Protein AF-A0A1F6A4M9-F1 (afdb_monomer_lite)

Structure (mmCIF, N/CA/C/O backbone):
data_AF-A0A1F6A4M9-F1
#
_entry.id   AF-A0A1F6A4M9-F1
#
loop_
_atom_site.group_PDB
_atom_site.id
_atom_site.type_symbol
_atom_site.label_atom_id
_atom_site.label_alt_id
_atom_site.label_comp_id
_atom_site.label_asym_id
_atom_site.label_entity_id
_atom_site.label_seq_id
_atom_site.pdbx_PDB_ins_code
_atom_site.Cartn_x
_atom_site.Cartn_y
_atom_site.Cartn_z
_atom_site.occupancy
_atom_site.B_iso_or_equiv
_atom_site.auth_seq_id
_atom_site.auth_comp_id
_atom_site.auth_asym_id
_atom_site.auth_atom_id
_atom_site.pdbx_PDB_model_num
ATOM 1 N N . MET A 1 1 ? 32.788 -14.532 12.003 1.00 41.12 1 MET A N 1
ATOM 2 C CA . MET A 1 1 ? 32.068 -13.628 11.080 1.00 41.12 1 MET A CA 1
ATOM 3 C C . MET A 1 1 ? 32.360 -14.071 9.657 1.00 41.12 1 MET A C 1
ATOM 5 O O . MET A 1 1 ? 33.458 -13.822 9.182 1.00 41.12 1 MET A O 1
ATOM 9 N N . ALA A 1 2 ? 31.423 -14.760 9.008 1.00 39.47 2 ALA A N 1
ATOM 10 C CA . ALA A 1 2 ? 31.507 -15.074 7.584 1.00 39.47 2 ALA A CA 1
ATOM 11 C C . ALA A 1 2 ? 30.481 -14.196 6.862 1.00 39.47 2 ALA A C 1
ATOM 13 O O . ALA A 1 2 ? 29.280 -14.380 7.026 1.00 39.47 2 ALA A O 1
ATOM 14 N N . THR A 1 3 ? 30.949 -13.182 6.139 1.00 41.97 3 THR A N 1
ATOM 15 C CA . THR A 1 3 ? 30.102 -12.399 5.235 1.00 41.97 3 THR A CA 1
ATOM 16 C C . THR A 1 3 ? 30.236 -12.991 3.844 1.00 41.97 3 THR A C 1
ATOM 18 O O . THR A 1 3 ? 31.245 -12.745 3.181 1.00 41.97 3 THR A O 1
ATOM 21 N N . ASP A 1 4 ? 29.238 -13.769 3.425 1.00 46.94 4 ASP A N 1
ATOM 22 C CA . ASP A 1 4 ? 29.232 -14.468 2.140 1.00 46.94 4 ASP A CA 1
ATOM 23 C C . ASP A 1 4 ? 29.442 -13.502 0.968 1.00 46.94 4 ASP A C 1
ATOM 25 O O . ASP A 1 4 ? 28.555 -12.746 0.549 1.00 46.94 4 ASP A O 1
ATOM 29 N N . SER A 1 5 ? 30.651 -13.537 0.416 1.00 56.25 5 SER A N 1
ATOM 30 C CA . SER A 1 5 ? 31.031 -12.802 -0.779 1.00 56.25 5 SER A CA 1
ATOM 31 C C . SER A 1 5 ? 30.427 -13.493 -1.999 1.00 56.25 5 SER A C 1
ATOM 33 O O . SER A 1 5 ? 31.080 -14.289 -2.670 1.00 56.25 5 SER A O 1
ATOM 35 N N . ILE A 1 6 ? 29.157 -13.171 -2.291 1.00 61.12 6 ILE A N 1
ATOM 36 C CA . ILE A 1 6 ? 28.438 -13.637 -3.490 1.00 61.12 6 ILE A CA 1
ATOM 37 C C . ILE A 1 6 ? 29.392 -13.562 -4.696 1.00 61.12 6 ILE A C 1
ATOM 39 O O . ILE A 1 6 ? 29.819 -12.448 -5.034 1.00 61.12 6 ILE A O 1
ATOM 43 N N . PRO A 1 7 ? 29.725 -14.700 -5.344 1.00 78.69 7 PRO A N 1
ATOM 44 C CA . PRO A 1 7 ? 30.732 -14.755 -6.393 1.00 78.69 7 PRO A CA 1
ATOM 45 C C . PRO A 1 7 ? 30.527 -13.670 -7.446 1.00 78.69 7 PRO A C 1
ATOM 47 O O . PRO A 1 7 ? 29.404 -13.434 -7.899 1.00 78.69 7 PRO A O 1
ATOM 50 N N . LEU A 1 8 ? 31.614 -13.013 -7.861 1.00 67.31 8 LEU A N 1
ATOM 51 C CA . LEU A 1 8 ? 31.556 -11.842 -8.745 1.00 67.31 8 LEU A CA 1
ATOM 52 C C . LEU A 1 8 ? 30.795 -12.132 -10.053 1.00 67.31 8 LEU A C 1
ATOM 54 O O . LEU A 1 8 ? 30.085 -11.269 -10.560 1.00 67.31 8 LEU A O 1
ATOM 58 N N . GLN A 1 9 ? 30.867 -13.368 -10.551 1.00 64.81 9 GLN A N 1
ATOM 59 C CA . GLN A 1 9 ? 30.086 -13.844 -11.696 1.00 64.81 9 GLN A CA 1
ATOM 60 C C . GLN A 1 9 ? 28.573 -13.868 -11.422 1.00 64.81 9 GLN A C 1
ATOM 62 O O . GLN A 1 9 ? 27.811 -13.383 -12.254 1.00 64.81 9 GLN A O 1
ATOM 67 N N . ILE A 1 10 ? 28.130 -14.349 -10.253 1.00 62.84 10 ILE A N 1
ATOM 68 C CA . ILE A 1 10 ? 26.717 -14.327 -9.832 1.00 62.84 10 ILE A CA 1
ATOM 69 C C . ILE A 1 10 ? 26.256 -12.881 -9.627 1.00 62.84 10 ILE A C 1
ATOM 71 O O . ILE A 1 10 ? 25.200 -12.498 -10.128 1.00 62.84 10 ILE A O 1
ATOM 75 N N . LYS A 1 11 ? 27.074 -12.042 -8.977 1.00 59.84 11 LYS A N 1
ATOM 76 C CA . LYS A 1 11 ? 26.812 -10.601 -8.831 1.00 59.84 11 LYS A CA 1
ATOM 77 C C . LYS A 1 11 ? 26.624 -9.928 -10.198 1.00 59.84 11 LYS A C 1
ATOM 79 O O . LYS A 1 11 ? 25.658 -9.194 -10.382 1.00 59.84 11 LYS A O 1
ATOM 84 N N . ASN A 1 12 ? 27.487 -10.223 -11.169 1.00 53.47 12 ASN A N 1
ATOM 85 C CA . ASN A 1 12 ? 27.414 -9.661 -12.520 1.00 53.47 12 ASN A CA 1
ATOM 86 C C . ASN A 1 12 ? 26.241 -10.225 -13.339 1.00 53.47 12 ASN A C 1
ATOM 88 O O . ASN A 1 12 ? 25.611 -9.471 -14.079 1.00 53.47 12 ASN A O 1
ATOM 92 N N . LEU A 1 13 ? 25.896 -11.508 -13.187 1.00 56.12 13 LEU A N 1
ATOM 93 C CA . LEU A 1 13 ? 24.700 -12.113 -13.787 1.00 56.12 13 LEU A CA 1
ATOM 94 C C . LEU A 1 13 ? 23.421 -11.462 -13.258 1.00 56.12 13 LEU A C 1
ATOM 96 O O . LEU A 1 13 ? 22.579 -11.053 -14.057 1.00 56.12 13 LEU A O 1
ATOM 100 N N . LEU A 1 14 ? 23.309 -11.298 -11.937 1.00 48.28 14 LEU A N 1
ATOM 101 C CA . LEU A 1 14 ? 22.201 -10.587 -11.302 1.00 48.28 14 LEU A CA 1
ATOM 102 C C . LEU A 1 14 ? 22.130 -9.142 -11.811 1.00 48.28 14 LEU A C 1
ATOM 104 O O . LEU A 1 14 ? 21.101 -8.751 -12.353 1.00 48.28 14 LEU A O 1
ATOM 108 N N . LEU A 1 15 ? 23.225 -8.377 -11.755 1.00 49.00 15 LEU A N 1
ATOM 109 C CA . LEU A 1 15 ? 23.263 -6.995 -12.253 1.00 49.00 15 LEU A CA 1
ATOM 110 C C . LEU A 1 15 ? 22.867 -6.889 -13.739 1.00 49.00 15 LEU A C 1
ATOM 112 O O . LEU A 1 15 ? 22.071 -6.020 -14.089 1.00 49.00 15 LEU A O 1
ATOM 116 N N . LYS A 1 16 ? 23.330 -7.802 -14.602 1.00 46.06 16 LYS A N 1
ATOM 117 C CA . LYS A 1 16 ? 23.005 -7.833 -16.042 1.00 46.06 16 LYS A CA 1
ATOM 118 C C . LYS A 1 16 ? 21.548 -8.224 -16.327 1.00 46.06 16 LYS A C 1
ATOM 120 O O . LYS A 1 16 ? 20.970 -7.748 -17.302 1.00 46.06 16 LYS A O 1
ATOM 125 N N . HIS A 1 17 ? 20.936 -9.054 -15.481 1.00 49.12 17 HIS A N 1
ATOM 126 C CA . HIS A 1 17 ? 19.501 -9.367 -15.541 1.00 49.12 17 HIS A CA 1
ATOM 127 C C . HIS A 1 17 ? 18.619 -8.270 -14.911 1.00 49.12 17 HIS A C 1
ATOM 129 O O . HIS A 1 17 ? 17.403 -8.258 -15.112 1.00 49.12 17 HIS A O 1
ATOM 135 N N . TRP A 1 18 ? 19.215 -7.366 -14.127 1.00 45.34 18 TRP A N 1
ATOM 136 C CA . TRP A 1 18 ? 18.521 -6.294 -13.412 1.00 45.34 18 TRP A CA 1
ATOM 137 C C . TRP A 1 18 ? 18.590 -4.945 -14.135 1.00 45.34 18 TRP A C 1
ATOM 139 O O . TRP A 1 18 ? 17.599 -4.222 -14.100 1.00 45.34 18 TRP A O 1
ATOM 149 N N . SER A 1 19 ? 19.682 -4.625 -14.839 1.00 43.44 19 SER A N 1
ATOM 150 C CA . SER A 1 19 ? 19.810 -3.371 -15.606 1.00 43.44 19 SER A CA 1
ATOM 151 C C . SER A 1 19 ? 18.943 -3.315 -16.869 1.00 43.44 19 SER A C 1
ATOM 153 O O . SER A 1 19 ? 18.732 -2.236 -17.408 1.00 43.44 19 SER A O 1
ATOM 155 N N . LYS A 1 20 ? 18.424 -4.463 -17.329 1.00 44.75 20 LYS A N 1
ATOM 156 C CA . LYS A 1 20 ? 17.518 -4.593 -18.485 1.00 44.75 20 LYS A CA 1
ATOM 157 C C . LYS A 1 20 ? 16.022 -4.552 -18.144 1.00 44.75 20 LYS A C 1
ATOM 159 O O . LYS A 1 20 ? 15.201 -4.729 -19.040 1.00 44.75 20 LYS A O 1
ATOM 164 N N . ARG A 1 21 ? 15.640 -4.388 -16.871 1.00 52.28 21 ARG A N 1
ATOM 165 C CA . ARG A 1 21 ? 14.230 -4.190 -16.500 1.00 52.28 21 ARG A CA 1
ATOM 166 C C . ARG A 1 21 ? 13.932 -2.702 -16.428 1.00 52.28 21 ARG A C 1
ATOM 168 O O . ARG A 1 21 ? 14.102 -2.071 -15.388 1.00 52.28 21 ARG A O 1
ATOM 175 N N . ASP A 1 22 ? 13.543 -2.204 -17.593 1.00 45.28 22 ASP A N 1
ATOM 176 C CA . ASP A 1 22 ? 13.186 -0.826 -17.876 1.00 45.28 22 ASP A CA 1
ATOM 177 C C . ASP A 1 22 ? 12.134 -0.240 -16.929 1.00 45.28 22 ASP A C 1
ATOM 179 O O . ASP A 1 22 ? 11.250 -0.924 -16.408 1.00 45.28 22 ASP A O 1
ATOM 183 N N . SER A 1 23 ? 12.257 1.072 -16.746 1.00 50.69 23 SER A N 1
ATOM 184 C CA . SER A 1 23 ? 11.245 1.922 -16.134 1.00 50.69 23 SER A CA 1
ATOM 185 C C . SER A 1 23 ? 9.938 1.856 -16.930 1.00 50.69 23 SER A C 1
ATOM 187 O O . SER A 1 23 ? 9.950 1.686 -18.148 1.00 50.69 23 SER A O 1
ATOM 189 N N . TYR A 1 24 ? 8.802 2.125 -16.283 1.00 50.25 24 TYR A N 1
ATOM 190 C CA . TYR A 1 24 ? 7.553 2.393 -17.005 1.00 50.25 24 TYR A CA 1
ATOM 191 C C . TYR A 1 24 ? 7.676 3.503 -18.054 1.00 50.25 24 TYR A C 1
ATOM 193 O O . TYR A 1 24 ? 6.953 3.472 -19.044 1.00 50.25 24 TYR A O 1
ATOM 201 N N . ALA A 1 25 ? 8.596 4.453 -17.860 1.00 46.22 25 ALA A N 1
ATOM 202 C CA . ALA A 1 25 ? 8.864 5.522 -18.816 1.00 46.22 25 ALA A CA 1
ATOM 203 C C . ALA A 1 25 ? 9.550 5.040 -20.113 1.00 46.22 25 ALA A C 1
ATOM 205 O O . ALA A 1 25 ? 9.504 5.756 -21.109 1.00 46.22 25 ALA A O 1
ATOM 206 N N . SER A 1 26 ? 10.159 3.847 -20.122 1.00 49.47 26 SER A N 1
ATOM 207 C CA . SER A 1 26 ? 10.775 3.221 -21.305 1.00 49.47 26 SER A CA 1
ATOM 208 C C . SER A 1 26 ? 10.034 1.969 -21.806 1.00 49.47 26 SER A C 1
ATOM 210 O O . SER A 1 26 ? 10.446 1.364 -22.796 1.00 49.47 26 SER A O 1
ATOM 212 N N . LEU A 1 27 ? 8.898 1.601 -21.199 1.00 60.41 27 LEU A N 1
ATOM 213 C CA . LEU A 1 27 ? 7.999 0.585 -21.750 1.00 60.41 27 LEU A CA 1
ATOM 214 C C . LEU A 1 27 ? 7.208 1.152 -22.940 1.00 60.41 27 LEU A C 1
ATOM 216 O O . LEU A 1 27 ? 6.115 1.691 -22.773 1.00 60.41 27 LEU A O 1
ATOM 220 N N . GLU A 1 28 ? 7.707 0.949 -24.162 1.00 64.81 28 GLU A N 1
ATOM 221 C CA . GLU A 1 28 ? 6.854 1.026 -25.354 1.00 64.81 28 GLU A CA 1
ATOM 222 C C . GLU A 1 28 ? 5.694 0.022 -25.212 1.00 64.81 28 GLU A C 1
ATOM 224 O O . GLU A 1 28 ? 5.890 -1.197 -25.246 1.00 64.81 28 GLU A O 1
ATOM 229 N N . ILE A 1 29 ? 4.471 0.531 -25.049 1.00 71.69 29 ILE A N 1
ATOM 230 C CA . ILE A 1 29 ? 3.256 -0.283 -24.931 1.00 71.69 29 ILE A CA 1
ATOM 231 C C . ILE A 1 29 ? 2.812 -0.702 -26.339 1.00 71.69 29 ILE A C 1
ATOM 233 O O . ILE A 1 29 ? 2.115 0.046 -27.028 1.00 71.69 29 ILE A O 1
ATOM 237 N N . LYS A 1 30 ? 3.227 -1.897 -26.778 1.00 75.69 30 LYS A N 1
ATOM 238 C CA . LYS A 1 30 ? 3.058 -2.357 -28.170 1.00 75.69 30 LYS A CA 1
ATOM 239 C C . LYS A 1 30 ? 1.773 -3.151 -28.409 1.00 75.69 30 LYS A C 1
ATOM 241 O O . LYS A 1 30 ? 1.209 -3.044 -29.494 1.00 75.69 30 LYS A O 1
ATOM 246 N N . SER A 1 31 ? 1.291 -3.921 -27.430 1.00 89.31 31 SER A N 1
ATOM 247 C CA . SER A 1 31 ? 0.112 -4.793 -27.595 1.00 89.31 31 SER A CA 1
ATOM 248 C C . SER A 1 31 ? -1.135 -4.327 -26.818 1.00 89.31 31 SER A C 1
ATOM 250 O O . SER A 1 31 ? -1.009 -3.608 -25.820 1.00 89.31 31 SER A O 1
ATOM 252 N N . PRO A 1 32 ? -2.353 -4.750 -27.225 1.00 91.50 32 PRO A N 1
ATOM 253 C CA . PRO A 1 32 ? -3.586 -4.508 -26.467 1.00 91.50 32 PRO A CA 1
ATOM 254 C C . PRO A 1 32 ? -3.511 -5.013 -25.018 1.00 91.50 32 PRO A C 1
ATOM 256 O O . PRO A 1 32 ? -3.867 -4.280 -24.097 1.00 91.50 32 PRO A O 1
ATOM 259 N N . ASP A 1 33 ? -2.950 -6.206 -24.801 1.00 91.69 33 ASP A N 1
ATOM 260 C CA . ASP A 1 33 ? -2.788 -6.796 -23.465 1.00 91.69 33 ASP A CA 1
ATOM 261 C C . ASP A 1 33 ? -1.917 -5.929 -22.552 1.00 91.69 33 ASP A C 1
ATOM 263 O O . ASP A 1 33 ? -2.216 -5.766 -21.371 1.00 91.69 33 ASP A O 1
ATOM 267 N N . GLN A 1 34 ? -0.857 -5.317 -23.097 1.00 90.81 34 GLN A N 1
ATOM 268 C CA . GLN A 1 34 ? -0.018 -4.385 -22.346 1.00 90.81 34 GLN A CA 1
ATOM 269 C C . GLN A 1 34 ? -0.760 -3.080 -22.017 1.00 90.81 34 GLN A C 1
ATOM 271 O O . GLN A 1 34 ? -0.548 -2.538 -20.934 1.00 90.81 34 GLN A O 1
ATOM 276 N N . LYS A 1 35 ? -1.658 -2.594 -22.890 1.00 90.62 35 LYS A N 1
ATOM 277 C CA . LYS A 1 35 ? -2.521 -1.430 -22.593 1.00 90.62 35 LYS A CA 1
ATOM 278 C C . LYS A 1 35 ? -3.488 -1.738 -21.447 1.00 90.62 35 LYS A C 1
ATOM 280 O O . LYS A 1 35 ? -3.598 -0.942 -20.515 1.00 90.62 35 LYS A O 1
ATOM 285 N N . LEU A 1 36 ? -4.133 -2.907 -21.472 1.00 95.19 36 LEU A N 1
ATOM 286 C CA . LEU A 1 36 ? -5.030 -3.349 -20.400 1.00 95.19 36 LEU A CA 1
ATOM 287 C C . LEU A 1 36 ? -4.271 -3.573 -19.083 1.00 95.19 36 LEU A C 1
ATOM 289 O O . LEU A 1 36 ? -4.687 -3.078 -18.037 1.00 95.19 36 LEU A O 1
ATOM 293 N N . ALA A 1 37 ? -3.121 -4.248 -19.130 1.00 93.81 37 ALA A N 1
ATOM 294 C CA . ALA A 1 37 ? -2.250 -4.430 -17.973 1.00 93.81 37 ALA A CA 1
ATOM 295 C C . ALA A 1 37 ? -1.788 -3.087 -17.380 1.00 93.81 37 ALA A C 1
ATOM 297 O O . ALA A 1 37 ? -1.734 -2.936 -16.157 1.00 93.81 37 ALA A O 1
ATOM 298 N N . TYR A 1 38 ? -1.467 -2.100 -18.223 1.00 90.69 38 TYR A N 1
ATOM 299 C CA . TYR A 1 38 ? -1.086 -0.760 -17.774 1.00 90.69 38 TYR A CA 1
ATOM 300 C C . TYR A 1 38 ? -2.246 -0.066 -17.050 1.00 90.69 38 TYR A C 1
ATOM 302 O O . TYR A 1 38 ? -2.056 0.443 -15.945 1.00 90.69 38 TYR A O 1
ATOM 310 N N . LEU A 1 39 ? -3.458 -0.119 -17.613 1.00 93.81 39 LEU A N 1
ATOM 311 C CA . LEU A 1 39 ? -4.661 0.439 -16.990 1.00 93.81 39 LEU A CA 1
ATOM 312 C C . LEU A 1 39 ? -4.955 -0.208 -15.626 1.00 93.81 39 LEU A C 1
ATOM 314 O O . LEU A 1 39 ? -5.127 0.507 -14.640 1.00 93.81 39 LEU A O 1
ATOM 318 N N . ILE A 1 40 ? -4.934 -1.543 -15.545 1.00 95.38 40 ILE A N 1
ATOM 319 C CA . ILE A 1 40 ? -5.116 -2.286 -14.285 1.00 95.38 40 ILE A CA 1
ATOM 320 C C . ILE A 1 40 ? -4.038 -1.889 -13.269 1.00 95.38 40 ILE A C 1
ATOM 322 O O . ILE A 1 40 ? -4.362 -1.572 -12.127 1.00 95.38 40 ILE A O 1
ATOM 326 N N . SER A 1 41 ? -2.767 -1.832 -13.680 1.00 90.94 41 SER A N 1
ATOM 327 C CA . SER A 1 41 ? -1.670 -1.412 -12.796 1.00 90.94 41 SER A CA 1
ATOM 328 C C . SER A 1 41 ? -1.832 0.026 -12.304 1.00 90.94 41 SER A C 1
ATOM 330 O O . SER A 1 41 ? -1.442 0.327 -11.181 1.00 90.94 41 SER A O 1
ATOM 332 N N . ARG A 1 42 ? -2.421 0.920 -13.109 1.00 89.25 42 ARG A N 1
ATOM 333 C CA . ARG A 1 42 ? -2.638 2.318 -12.724 1.00 89.25 42 ARG A CA 1
ATOM 334 C C . ARG A 1 42 ? -3.816 2.490 -11.765 1.00 89.25 42 ARG A C 1
ATOM 336 O O . ARG A 1 42 ? -3.689 3.255 -10.812 1.00 89.25 42 ARG A O 1
ATOM 343 N N . ILE A 1 43 ? -4.922 1.778 -11.996 1.00 93.12 43 ILE A N 1
ATOM 344 C CA . ILE A 1 43 ? -6.112 1.782 -11.126 1.00 93.12 43 ILE A CA 1
ATOM 345 C C . ILE A 1 43 ? -5.786 1.135 -9.776 1.00 93.12 43 ILE A C 1
ATOM 347 O O . ILE A 1 43 ? -6.036 1.731 -8.734 1.00 93.12 43 ILE A O 1
ATOM 351 N N . PHE A 1 44 ? -5.151 -0.037 -9.785 1.00 93.19 44 PHE A N 1
ATOM 352 C CA . PHE A 1 44 ? -4.696 -0.741 -8.581 1.00 93.19 44 PHE A CA 1
ATOM 353 C C . PHE A 1 44 ? -3.241 -0.389 -8.230 1.00 93.19 44 PHE A C 1
ATOM 355 O O . PHE A 1 44 ? -2.456 -1.227 -7.780 1.00 93.19 44 PHE A O 1
ATOM 362 N N . GLY A 1 45 ? -2.873 0.870 -8.475 1.00 85.81 45 GLY A N 1
ATOM 363 C CA . GLY A 1 45 ? -1.567 1.418 -8.138 1.00 85.81 45 GLY A CA 1
ATOM 364 C C . GLY A 1 45 ? -1.440 1.741 -6.643 1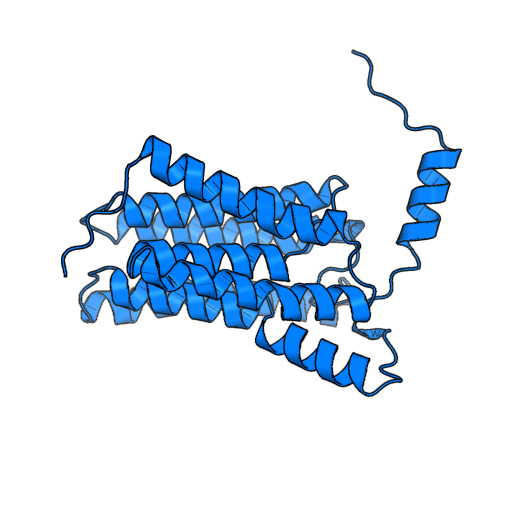.00 85.81 45 GLY A C 1
ATOM 365 O O . GLY A 1 45 ? -2.452 1.851 -5.945 1.00 85.81 45 GLY A O 1
ATOM 366 N N . PRO A 1 46 ? -0.213 1.977 -6.137 1.00 81.88 46 PRO A N 1
ATOM 367 C CA . PRO A 1 46 ? 0.013 2.323 -4.739 1.00 81.88 46 PRO A CA 1
ATOM 368 C C . PRO A 1 46 ? -0.804 3.534 -4.274 1.00 81.88 46 PRO A C 1
ATOM 370 O O . PRO A 1 46 ? -1.339 3.529 -3.172 1.00 81.88 46 PRO A O 1
ATOM 373 N N . LEU A 1 47 ? -0.953 4.556 -5.122 1.00 81.38 47 LEU A N 1
ATOM 374 C CA . LEU A 1 47 ? -1.675 5.777 -4.767 1.00 81.38 47 LEU A CA 1
ATOM 375 C C . LEU A 1 47 ? -3.193 5.544 -4.563 1.00 81.38 47 LEU A C 1
ATOM 377 O O . LEU A 1 47 ? -3.645 5.766 -3.440 1.00 81.38 47 LEU A O 1
ATOM 381 N N . PRO A 1 48 ? -3.985 5.054 -5.545 1.00 86.44 48 PRO A N 1
ATOM 382 C CA . PRO A 1 48 ? -5.414 4.795 -5.327 1.00 86.44 48 PRO A CA 1
ATOM 383 C C . PRO A 1 48 ? -5.702 3.834 -4.168 1.00 86.44 48 PRO A C 1
ATOM 385 O O . PRO A 1 48 ? -6.620 4.076 -3.386 1.00 86.44 48 PRO A O 1
ATOM 388 N N . LEU A 1 49 ? -4.894 2.779 -4.013 1.00 87.19 49 LEU A N 1
ATOM 389 C CA . LEU A 1 49 ? -5.034 1.821 -2.913 1.00 87.19 49 LEU A CA 1
ATOM 390 C C . LEU A 1 49 ? -4.725 2.446 -1.544 1.00 87.19 49 LEU A C 1
ATOM 392 O O . LEU A 1 49 ? -5.413 2.135 -0.572 1.00 87.19 49 LEU A O 1
ATOM 396 N N . THR A 1 50 ? -3.754 3.365 -1.466 1.00 80.31 50 THR A N 1
ATOM 397 C CA . THR A 1 50 ? -3.464 4.134 -0.241 1.00 80.31 50 THR A CA 1
ATOM 398 C C . THR A 1 50 ? -4.642 5.046 0.098 1.00 80.31 50 THR A C 1
ATOM 400 O O . THR A 1 50 ? -5.101 5.045 1.238 1.00 80.31 50 THR A O 1
ATOM 403 N N . CYS A 1 51 ? -5.188 5.772 -0.887 1.00 82.50 51 CYS A N 1
ATOM 404 C CA . CYS A 1 51 ? -6.383 6.603 -0.699 1.00 82.50 51 CYS A CA 1
ATOM 405 C C . CYS A 1 51 ? -7.579 5.781 -0.194 1.00 82.50 51 CYS A C 1
ATOM 407 O O . CYS A 1 51 ? -8.244 6.188 0.756 1.00 82.50 51 CYS A O 1
ATOM 409 N N . LEU A 1 52 ? -7.831 4.614 -0.799 1.00 85.88 52 LEU A N 1
ATOM 410 C CA . LEU A 1 52 ? -8.919 3.718 -0.408 1.00 85.88 52 LEU A CA 1
ATOM 411 C C . LEU A 1 52 ? -8.730 3.192 1.023 1.00 85.88 52 LEU A C 1
ATOM 413 O O . LEU A 1 52 ? -9.662 3.256 1.820 1.00 85.88 52 LEU A O 1
ATOM 417 N N . LEU A 1 53 ? -7.524 2.733 1.372 1.00 82.56 53 LEU A N 1
ATOM 418 C CA . LEU A 1 53 ? -7.196 2.261 2.720 1.00 82.56 53 LEU A CA 1
ATOM 419 C C . LEU A 1 53 ? -7.444 3.344 3.783 1.00 82.56 53 LEU A C 1
ATOM 421 O O . LEU A 1 53 ? -8.090 3.075 4.798 1.00 82.56 53 LEU A O 1
ATOM 425 N N . TRP A 1 54 ? -6.991 4.577 3.536 1.00 76.81 54 TRP A N 1
ATOM 426 C CA . TRP A 1 54 ? -7.234 5.702 4.442 1.00 76.81 54 TRP A CA 1
ATOM 427 C C . TRP A 1 54 ? -8.708 6.095 4.526 1.00 76.81 54 TRP A C 1
ATOM 429 O O . TRP A 1 54 ? -9.177 6.387 5.622 1.00 76.81 54 TRP A O 1
ATOM 439 N N . LEU A 1 55 ? -9.458 6.049 3.420 1.00 79.81 55 LEU A N 1
ATOM 440 C CA . LEU A 1 55 ? -10.898 6.320 3.423 1.00 79.81 55 LEU A CA 1
ATOM 441 C C . LEU A 1 55 ? -11.669 5.291 4.261 1.00 79.81 55 LEU A C 1
ATOM 443 O O . LEU A 1 55 ? -12.478 5.675 5.102 1.00 79.81 55 LEU A O 1
ATOM 447 N N . ILE A 1 56 ? -11.394 3.995 4.082 1.00 80.19 56 ILE A N 1
ATOM 448 C CA . ILE A 1 56 ? -12.019 2.933 4.887 1.00 80.19 56 ILE A CA 1
ATOM 449 C C . ILE A 1 56 ? -11.688 3.142 6.370 1.00 80.19 56 ILE A C 1
ATOM 451 O O . ILE A 1 56 ? -12.577 3.099 7.220 1.00 80.19 56 ILE A O 1
ATOM 455 N N . THR A 1 57 ? -10.419 3.438 6.666 1.00 76.25 57 THR A N 1
ATOM 456 C CA . THR A 1 57 ? -9.956 3.747 8.025 1.00 76.25 57 THR A CA 1
ATOM 457 C C . THR A 1 57 ? -10.703 4.937 8.610 1.00 76.25 57 THR A C 1
ATOM 459 O O . THR A 1 57 ? -11.158 4.863 9.745 1.00 76.25 57 THR A O 1
ATOM 462 N N . ALA A 1 58 ? -10.893 6.009 7.838 1.00 76.31 58 ALA A N 1
ATOM 463 C CA . ALA A 1 58 ? -11.620 7.190 8.280 1.00 76.31 58 ALA A CA 1
ATOM 464 C C . ALA A 1 58 ? -13.072 6.873 8.652 1.00 76.31 58 ALA A C 1
ATOM 466 O O . ALA A 1 58 ? -13.513 7.228 9.745 1.00 76.31 58 ALA A O 1
ATOM 467 N N . LEU A 1 59 ? -13.777 6.134 7.790 1.00 78.19 59 LEU A N 1
ATOM 468 C CA . LEU A 1 59 ? -15.182 5.760 7.978 1.00 78.19 59 LEU A CA 1
ATOM 469 C C . LEU A 1 59 ? -15.412 4.789 9.146 1.00 78.19 59 LEU A C 1
ATOM 471 O O . LEU A 1 59 ? -16.495 4.780 9.725 1.00 78.19 59 LEU A O 1
ATOM 475 N N . LYS A 1 60 ? -14.416 3.968 9.497 1.00 78.69 60 LYS A N 1
ATOM 476 C CA . LYS A 1 60 ? -14.512 2.947 10.556 1.00 78.69 60 LYS A CA 1
ATOM 477 C C . LYS A 1 60 ? -13.738 3.280 11.836 1.00 78.69 60 LYS A C 1
ATOM 479 O O . LYS A 1 60 ? -13.700 2.472 12.759 1.00 78.69 60 LYS A O 1
ATOM 484 N N . SER A 1 61 ? -13.154 4.470 11.920 1.00 72.62 61 SER A N 1
ATOM 485 C CA . SER A 1 61 ? -12.334 4.885 13.062 1.00 72.62 61 SER A CA 1
ATOM 486 C C . SER A 1 61 ? -13.116 5.217 14.340 1.00 72.62 61 SER A C 1
ATOM 488 O O . SER A 1 61 ? -12.529 5.296 15.417 1.00 72.62 61 SER A O 1
ATOM 490 N N . GLY A 1 62 ? -14.421 5.491 14.232 1.00 73.12 62 GLY A N 1
ATOM 491 C CA . GLY A 1 62 ? -15.205 6.085 15.322 1.00 73.12 62 GLY A CA 1
ATOM 492 C C . GLY A 1 62 ? -14.817 7.538 15.648 1.00 73.12 62 GLY A C 1
ATOM 493 O O . GLY A 1 62 ? -15.291 8.098 16.636 1.00 73.12 62 GLY A O 1
ATOM 494 N N . VAL A 1 63 ? -13.963 8.174 14.838 1.00 71.50 63 VAL A N 1
ATOM 495 C CA . VAL A 1 63 ? -13.574 9.577 15.012 1.00 71.50 63 VAL A CA 1
ATOM 496 C C . VAL A 1 63 ? -14.746 10.470 14.629 1.00 71.50 63 VAL A C 1
ATOM 498 O O . VAL A 1 63 ? -15.089 10.595 13.455 1.00 71.50 63 VAL A O 1
ATOM 501 N N . GLY A 1 64 ? -15.342 11.125 15.627 1.00 76.38 64 GLY A N 1
ATOM 502 C CA . GLY A 1 64 ? -16.432 12.077 15.413 1.00 76.38 64 GLY A CA 1
ATOM 503 C C . GLY A 1 64 ? -16.075 13.151 14.377 1.00 76.38 64 GLY A C 1
ATOM 504 O O . GLY A 1 64 ? -14.941 13.639 14.337 1.00 76.38 64 GLY A O 1
ATOM 505 N N . LEU A 1 65 ? -17.064 13.531 13.559 1.00 80.38 65 LEU A N 1
ATOM 506 C CA . LEU A 1 65 ? -16.908 14.348 12.346 1.00 80.38 65 LEU A CA 1
ATOM 507 C C . LEU A 1 65 ? -15.988 15.568 12.523 1.00 80.38 65 LEU A C 1
ATOM 509 O O . LEU A 1 65 ? -15.110 15.804 11.699 1.00 80.38 65 LEU A O 1
ATOM 513 N N . GLN A 1 66 ? -16.134 16.311 13.623 1.00 81.75 66 GLN A N 1
ATOM 514 C CA . GLN A 1 66 ? -15.333 17.509 13.892 1.00 81.75 66 GLN A CA 1
ATOM 515 C C . GLN A 1 66 ? -13.825 17.223 13.998 1.00 81.75 66 GLN A C 1
ATOM 517 O O . GLN A 1 66 ? -13.025 18.014 13.506 1.00 81.75 66 GLN A O 1
ATOM 522 N N . LYS A 1 67 ? -13.419 16.092 14.596 1.00 79.50 67 LYS A N 1
ATOM 523 C CA . LYS A 1 67 ? -12.010 15.660 14.610 1.00 79.50 67 LYS A CA 1
ATOM 524 C C . LYS A 1 67 ? -11.588 15.159 13.224 1.00 79.50 67 LYS A C 1
ATOM 526 O O . LYS A 1 67 ? -10.511 15.513 12.748 1.00 79.50 67 LYS A O 1
ATOM 531 N N . ALA A 1 68 ? -12.446 14.383 12.559 1.00 78.00 68 ALA A N 1
ATOM 532 C CA . ALA A 1 68 ? -12.174 13.807 11.242 1.00 78.00 68 ALA A CA 1
ATOM 533 C C . ALA A 1 68 ? -11.837 14.880 10.185 1.00 78.00 68 ALA A C 1
ATOM 535 O O . ALA A 1 68 ? -10.895 14.700 9.412 1.00 78.00 68 ALA A O 1
ATOM 536 N N . LEU A 1 69 ? -12.545 16.018 10.211 1.00 83.31 69 LEU A N 1
ATOM 537 C CA . LEU A 1 69 ? -12.354 17.152 9.295 1.00 83.31 69 LEU A CA 1
ATOM 538 C C . LEU A 1 69 ? -10.956 17.792 9.340 1.00 83.31 69 LEU A C 1
ATOM 540 O O . LEU A 1 69 ? -10.563 18.412 8.359 1.00 83.31 69 LEU A O 1
ATOM 544 N N . TRP A 1 70 ? -10.195 17.631 10.426 1.00 81.00 70 TRP A N 1
ATOM 545 C CA . TRP A 1 70 ? -8.823 18.151 10.530 1.00 81.00 70 TRP A CA 1
ATOM 546 C C . TRP A 1 70 ? -7.771 17.039 10.458 1.00 81.00 70 TRP A C 1
ATOM 548 O O . TRP A 1 70 ? -6.723 17.213 9.837 1.00 81.00 70 TRP A O 1
ATOM 558 N N . VAL A 1 71 ? -8.065 15.873 11.042 1.00 77.19 71 VAL A N 1
ATOM 559 C CA . VAL A 1 71 ? -7.142 14.730 11.103 1.00 77.19 71 VAL A CA 1
ATOM 560 C C . VAL A 1 71 ? -6.891 14.127 9.718 1.00 77.19 71 VAL A C 1
ATOM 562 O O . VAL A 1 71 ? -5.735 13.945 9.335 1.00 77.19 71 VAL A O 1
ATOM 565 N N . TYR A 1 72 ? -7.936 13.842 8.934 1.00 78.25 72 TYR A N 1
ATOM 566 C CA . TYR A 1 72 ? -7.755 13.148 7.652 1.00 78.25 72 TYR A CA 1
ATOM 567 C C . TYR A 1 72 ? -7.127 14.007 6.550 1.00 78.25 72 TYR A C 1
ATOM 569 O O . TYR A 1 72 ? -6.251 13.482 5.861 1.00 78.25 72 TYR A O 1
ATOM 577 N N . PRO A 1 73 ? -7.451 15.307 6.392 1.00 84.44 73 PRO A N 1
ATOM 578 C CA . PRO A 1 73 ? -6.720 16.166 5.462 1.00 84.44 73 PRO A CA 1
ATOM 579 C C . PRO A 1 73 ? -5.238 16.311 5.824 1.00 84.44 73 PRO A C 1
ATOM 581 O O . PRO A 1 73 ? -4.392 16.260 4.933 1.00 84.44 73 PRO A O 1
ATOM 584 N N . LEU A 1 74 ? -4.899 16.410 7.116 1.00 81.81 74 LEU A N 1
ATOM 585 C CA . LEU A 1 74 ? -3.505 16.473 7.562 1.00 81.81 74 LEU A CA 1
ATOM 586 C C . LEU A 1 74 ? -2.744 15.180 7.226 1.00 81.81 74 LEU A C 1
ATOM 588 O O . LEU A 1 74 ? -1.657 15.239 6.652 1.00 81.81 74 LEU A O 1
ATOM 592 N N . ILE A 1 75 ? -3.332 14.013 7.507 1.00 75.81 75 ILE A N 1
ATOM 593 C CA . ILE A 1 75 ? -2.751 12.708 7.148 1.00 75.81 75 ILE A CA 1
ATOM 594 C C . ILE A 1 75 ? -2.631 12.557 5.628 1.00 75.81 75 ILE A C 1
ATOM 596 O O . ILE A 1 75 ? -1.601 12.094 5.147 1.00 75.81 75 ILE A O 1
ATOM 600 N N . PHE A 1 76 ? -3.631 12.982 4.853 1.00 81.12 76 PHE A N 1
ATOM 601 C CA . PHE A 1 76 ? -3.564 12.970 3.391 1.00 81.12 76 PHE A CA 1
ATOM 602 C C . PHE A 1 76 ? -2.398 13.827 2.876 1.00 81.12 76 PHE A C 1
ATOM 604 O O . PHE A 1 76 ? -1.630 13.387 2.019 1.00 81.12 76 PHE A O 1
ATOM 611 N N . ILE A 1 77 ? -2.209 15.029 3.428 1.00 84.19 77 ILE A N 1
ATOM 612 C CA . ILE A 1 77 ? -1.077 15.891 3.068 1.00 84.19 77 ILE A CA 1
ATOM 613 C C . ILE A 1 77 ? 0.248 15.194 3.397 1.00 84.19 77 ILE A C 1
ATOM 615 O O . ILE A 1 77 ? 1.121 15.109 2.534 1.00 84.19 77 ILE A O 1
ATOM 619 N N . ILE A 1 78 ? 0.392 14.660 4.611 1.00 78.94 78 ILE A N 1
ATOM 620 C CA . ILE A 1 78 ? 1.652 14.076 5.086 1.00 78.94 78 ILE A CA 1
ATOM 621 C C . ILE A 1 78 ? 1.979 12.754 4.366 1.00 78.94 78 ILE A C 1
ATOM 623 O O . ILE A 1 78 ? 3.100 12.588 3.897 1.00 78.94 78 ILE A O 1
ATOM 627 N N . VAL A 1 79 ? 1.027 11.824 4.245 1.00 74.44 79 VAL A N 1
ATOM 628 C CA . VAL A 1 79 ? 1.256 10.457 3.728 1.00 74.44 79 VAL A CA 1
ATOM 629 C C . VAL A 1 79 ? 1.154 10.370 2.202 1.00 74.44 79 VAL A C 1
ATOM 631 O O . VAL A 1 79 ? 1.749 9.476 1.603 1.00 74.44 79 VAL A O 1
ATOM 634 N N . ILE A 1 80 ? 0.415 11.273 1.549 1.00 77.88 80 ILE A N 1
ATOM 635 C CA . ILE A 1 80 ? 0.182 11.220 0.097 1.00 77.88 80 ILE A CA 1
ATOM 636 C C . ILE A 1 80 ? 0.798 12.432 -0.607 1.00 77.88 80 ILE A C 1
ATOM 638 O O . ILE A 1 80 ? 1.662 12.258 -1.470 1.00 77.88 80 ILE A O 1
ATOM 642 N N . ALA A 1 81 ? 0.390 13.655 -0.256 1.00 84.12 81 ALA A N 1
ATOM 643 C CA . ALA A 1 81 ? 0.811 14.838 -1.011 1.00 84.12 81 ALA A CA 1
ATOM 644 C C . ALA A 1 81 ? 2.325 15.094 -0.902 1.00 84.12 81 ALA A C 1
ATOM 646 O O . ALA A 1 81 ? 2.979 15.302 -1.922 1.00 84.12 81 ALA A O 1
ATOM 647 N N . VAL A 1 82 ? 2.902 15.019 0.302 1.00 83.38 82 VAL A N 1
ATOM 648 C CA . VAL A 1 82 ? 4.337 15.250 0.536 1.00 83.38 82 VAL A CA 1
ATOM 649 C C . VAL A 1 82 ? 5.214 14.227 -0.212 1.00 83.38 82 VAL A C 1
ATOM 651 O O . VAL A 1 82 ? 6.078 14.665 -0.974 1.00 83.38 82 VAL A O 1
ATOM 654 N N . PRO A 1 83 ? 4.993 12.899 -0.122 1.00 76.88 83 PRO A N 1
ATOM 655 C CA . PRO A 1 83 ? 5.681 11.919 -0.965 1.00 76.88 83 PRO A CA 1
ATOM 656 C C . PRO A 1 83 ? 5.580 12.151 -2.471 1.00 76.88 83 PRO A C 1
ATOM 658 O O . PRO A 1 83 ? 6.582 11.992 -3.176 1.00 76.88 83 PRO A O 1
ATOM 661 N N . ILE A 1 84 ? 4.403 12.540 -2.974 1.00 82.56 84 ILE A N 1
ATOM 662 C CA . ILE A 1 84 ? 4.223 12.864 -4.395 1.00 82.56 84 ILE A CA 1
ATOM 663 C C . ILE A 1 84 ? 5.064 14.088 -4.756 1.00 82.56 84 ILE A C 1
ATOM 665 O O . ILE A 1 84 ? 5.848 14.002 -5.696 1.00 82.56 84 ILE A O 1
ATOM 669 N N . LEU A 1 85 ? 4.959 15.184 -3.998 1.00 87.06 85 LEU A N 1
ATOM 670 C CA . LEU A 1 85 ? 5.703 16.427 -4.235 1.00 87.06 85 LEU A CA 1
ATOM 671 C C . LEU A 1 85 ? 7.222 16.216 -4.177 1.00 87.06 85 LEU A C 1
ATOM 673 O O . LEU A 1 85 ? 7.950 16.708 -5.036 1.00 87.06 85 LEU A O 1
ATOM 677 N N . ILE A 1 86 ? 7.713 15.443 -3.207 1.00 84.00 86 ILE A N 1
ATOM 678 C CA . ILE A 1 86 ? 9.136 15.095 -3.110 1.00 84.00 86 ILE A CA 1
ATOM 679 C C . ILE A 1 86 ? 9.564 14.247 -4.312 1.00 84.00 86 ILE A C 1
ATOM 681 O O . ILE A 1 86 ? 10.608 14.510 -4.908 1.00 84.00 86 ILE A O 1
ATOM 685 N N . THR A 1 87 ? 8.759 13.260 -4.712 1.00 78.31 87 THR A N 1
ATOM 686 C CA . THR A 1 87 ? 9.081 12.412 -5.868 1.00 78.31 87 THR A CA 1
ATOM 687 C C . THR A 1 87 ? 9.073 13.217 -7.170 1.00 78.31 87 THR A C 1
ATOM 689 O O . THR A 1 87 ? 10.011 13.098 -7.955 1.00 78.31 87 THR A O 1
ATOM 692 N N . THR A 1 88 ? 8.085 14.090 -7.397 1.00 84.50 88 THR A N 1
ATOM 693 C CA . THR A 1 88 ? 8.039 14.950 -8.591 1.00 84.50 88 THR A CA 1
ATOM 694 C C . THR A 1 88 ? 9.180 15.964 -8.609 1.00 84.50 88 THR A C 1
ATOM 696 O O . THR A 1 88 ? 9.785 16.151 -9.663 1.00 84.50 88 THR A O 1
ATOM 699 N N . TYR A 1 89 ? 9.556 16.545 -7.466 1.00 87.81 89 TYR A N 1
ATOM 700 C CA . TYR A 1 89 ? 10.737 17.407 -7.344 1.00 87.81 89 TYR A CA 1
ATOM 701 C C . TYR A 1 89 ? 12.042 16.664 -7.677 1.00 87.81 89 TYR A C 1
ATOM 703 O O . TYR A 1 89 ? 12.891 17.183 -8.408 1.00 87.81 89 TYR A O 1
ATOM 711 N N . LEU A 1 90 ? 12.211 15.431 -7.191 1.00 83.75 90 LEU A N 1
ATOM 712 C CA . LEU A 1 90 ? 13.399 14.624 -7.482 1.00 83.75 90 LEU A CA 1
ATOM 713 C C . LEU A 1 90 ? 13.456 14.200 -8.960 1.00 83.75 90 LEU A C 1
ATOM 715 O O . LEU A 1 90 ? 14.535 14.233 -9.549 1.00 83.75 90 LEU A O 1
ATOM 719 N N . ILE A 1 91 ? 12.316 13.900 -9.594 1.00 82.00 91 ILE A N 1
ATOM 720 C CA . ILE A 1 91 ? 12.236 13.663 -11.048 1.00 82.00 91 ILE A CA 1
ATOM 721 C C . ILE A 1 91 ? 12.588 14.946 -11.821 1.00 82.00 91 ILE A C 1
ATOM 723 O O . ILE A 1 91 ? 13.466 14.922 -12.683 1.00 82.00 91 ILE A O 1
ATOM 727 N N . ALA A 1 92 ? 11.974 16.084 -11.479 1.00 85.81 92 ALA A N 1
ATOM 728 C CA . ALA A 1 92 ? 12.205 17.369 -12.145 1.00 85.81 92 ALA A CA 1
ATOM 729 C C . ALA A 1 92 ? 13.670 17.835 -12.049 1.00 85.81 92 ALA A C 1
ATOM 731 O O . ALA A 1 92 ? 14.218 18.382 -13.004 1.00 85.81 92 ALA A O 1
ATOM 732 N N . THR A 1 93 ? 14.339 17.556 -10.926 1.00 86.81 93 THR A N 1
ATOM 733 C CA . THR A 1 93 ? 15.770 17.848 -10.720 1.00 86.81 93 THR A CA 1
ATOM 734 C C . THR A 1 93 ? 16.714 16.771 -11.273 1.00 86.81 93 THR A C 1
ATOM 736 O O . THR A 1 93 ? 17.918 16.833 -11.019 1.00 86.81 93 THR A O 1
ATOM 739 N N . LYS A 1 94 ? 16.203 15.785 -12.031 1.00 83.38 94 LYS A N 1
ATOM 740 C CA . LYS A 1 94 ? 16.951 14.634 -12.587 1.00 83.38 94 LYS A CA 1
ATOM 741 C C . LYS A 1 94 ? 17.681 13.789 -11.530 1.00 83.38 94 LYS A C 1
ATOM 743 O O . LYS A 1 94 ? 18.594 13.031 -11.849 1.00 83.38 94 LYS A O 1
ATOM 748 N N . ARG A 1 95 ? 17.252 13.895 -10.270 1.00 77.62 95 ARG A N 1
ATOM 749 C CA . ARG A 1 95 ? 17.679 13.062 -9.135 1.00 77.62 95 ARG A CA 1
ATOM 750 C C . ARG A 1 95 ? 16.853 11.779 -9.020 1.00 77.62 95 ARG A C 1
ATOM 752 O O . ARG A 1 95 ? 17.128 10.984 -8.131 1.00 77.62 95 ARG A O 1
ATOM 759 N N . ALA A 1 96 ? 15.866 11.596 -9.901 1.00 74.00 96 ALA A N 1
ATOM 760 C CA . ALA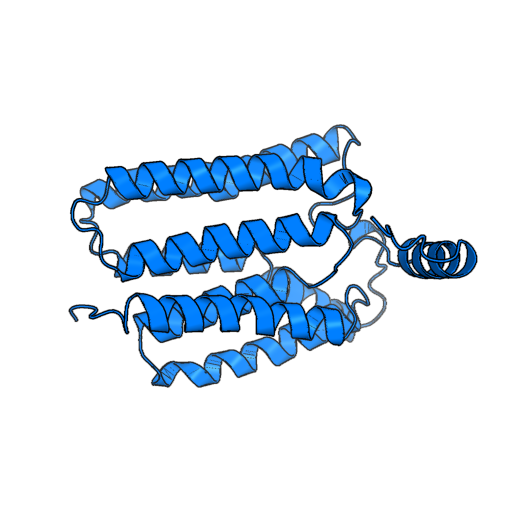 A 1 96 ? 15.073 10.388 -10.053 1.00 74.00 96 ALA A CA 1
ATOM 761 C C . ALA A 1 96 ? 14.744 10.088 -11.515 1.00 74.00 96 ALA A C 1
ATOM 763 O O . ALA A 1 96 ? 14.574 10.999 -12.323 1.00 74.00 96 ALA A O 1
ATOM 764 N N . LYS A 1 97 ? 14.623 8.793 -11.830 1.00 71.94 97 LYS A N 1
ATOM 765 C CA . LYS A 1 97 ? 14.233 8.296 -13.159 1.00 71.94 97 LYS A CA 1
ATOM 766 C C . LYS A 1 97 ? 12.717 8.209 -13.332 1.00 71.94 97 LYS A C 1
ATOM 768 O O . LYS A 1 97 ? 12.218 8.505 -14.409 1.00 71.94 97 LYS A O 1
ATOM 773 N N . ASP A 1 98 ? 11.989 7.791 -12.294 1.00 73.38 98 ASP A N 1
ATOM 774 C CA . ASP A 1 98 ? 10.540 7.592 -12.349 1.00 73.38 98 ASP A CA 1
ATOM 775 C C . ASP A 1 98 ? 9.850 7.646 -10.975 1.00 73.38 98 ASP A C 1
ATOM 777 O O . ASP A 1 98 ? 10.484 7.705 -9.921 1.00 73.38 98 ASP A O 1
ATOM 781 N N . ILE A 1 99 ? 8.515 7.621 -11.023 1.00 71.12 99 ILE A N 1
ATOM 782 C CA . ILE A 1 99 ? 7.610 7.625 -9.864 1.00 71.12 99 ILE A CA 1
ATOM 783 C C . ILE A 1 99 ? 7.382 6.224 -9.264 1.00 71.12 99 ILE A C 1
ATOM 785 O O . ILE A 1 99 ? 6.821 6.108 -8.181 1.00 71.12 99 ILE A O 1
ATOM 789 N N . GLU A 1 100 ? 7.796 5.155 -9.956 1.00 67.50 100 GLU A N 1
ATOM 790 C CA . GLU A 1 100 ? 7.708 3.771 -9.452 1.00 67.50 100 GLU A CA 1
ATOM 791 C C . GLU A 1 100 ? 8.974 3.322 -8.699 1.00 67.50 100 GLU A C 1
ATOM 793 O O . GLU A 1 100 ? 9.040 2.195 -8.199 1.00 67.50 100 GLU A O 1
ATOM 798 N N . TRP A 1 101 ? 9.972 4.205 -8.603 1.00 70.56 101 TRP A N 1
ATOM 799 C CA . TRP A 1 101 ? 11.256 3.970 -7.947 1.00 70.56 101 TRP A CA 1
ATOM 800 C C . TRP A 1 101 ? 11.940 2.702 -8.487 1.00 70.56 101 TRP A C 1
ATOM 802 O O . TRP A 1 101 ? 12.378 1.820 -7.737 1.00 70.56 101 TRP A O 1
ATOM 812 N N . SER A 1 102 ? 12.000 2.564 -9.816 1.00 66.12 102 SER A N 1
ATOM 813 C CA . SER A 1 102 ? 12.486 1.339 -10.475 1.00 66.12 102 SER A CA 1
ATOM 814 C C . SER A 1 102 ? 13.956 1.035 -10.163 1.00 66.12 102 SER A C 1
ATOM 816 O O . SER A 1 102 ? 14.322 -0.137 -10.016 1.00 66.12 102 SER A O 1
ATOM 818 N N . ASP A 1 103 ? 14.779 2.077 -10.003 1.00 68.69 103 ASP A N 1
ATOM 819 C CA . ASP A 1 103 ? 16.191 1.955 -9.640 1.00 68.69 103 ASP A CA 1
ATOM 820 C C . ASP A 1 103 ? 16.372 1.735 -8.133 1.00 68.69 103 ASP A C 1
ATOM 822 O O . ASP A 1 103 ? 15.911 2.523 -7.308 1.00 68.69 103 ASP A O 1
ATOM 826 N N . VAL A 1 104 ? 17.061 0.655 -7.767 1.00 64.88 104 VAL A N 1
ATOM 827 C CA . VAL A 1 104 ? 17.271 0.267 -6.367 1.00 64.88 104 VAL A CA 1
ATOM 828 C C . VAL A 1 104 ? 18.308 1.154 -5.678 1.00 64.88 104 VAL A C 1
ATOM 830 O O . VAL A 1 104 ? 18.201 1.351 -4.470 1.00 64.88 104 VAL A O 1
ATOM 833 N N . GLY A 1 105 ? 19.257 1.732 -6.425 1.00 66.12 105 GLY A N 1
ATOM 834 C CA . GLY A 1 105 ? 20.297 2.596 -5.860 1.00 66.12 105 GLY A CA 1
ATOM 835 C C . GLY A 1 105 ? 19.743 3.876 -5.233 1.00 66.12 105 GLY A C 1
ATOM 836 O O . GLY A 1 105 ? 20.236 4.317 -4.197 1.00 66.12 105 GLY A O 1
ATOM 837 N N . ASP A 1 106 ? 18.674 4.434 -5.808 1.00 66.62 106 ASP A N 1
ATOM 838 C CA . ASP A 1 106 ? 18.064 5.669 -5.310 1.00 66.62 106 ASP A CA 1
ATOM 839 C C . ASP A 1 106 ? 16.849 5.447 -4.392 1.00 66.62 106 ASP A C 1
ATOM 841 O O . ASP A 1 106 ? 16.408 6.393 -3.739 1.00 66.62 106 ASP A O 1
ATOM 845 N N . ARG A 1 107 ? 16.320 4.216 -4.266 1.00 71.88 107 ARG A N 1
ATOM 846 C CA . ARG A 1 107 ? 15.124 3.911 -3.444 1.00 71.88 107 ARG A CA 1
ATOM 847 C C . ARG A 1 107 ? 15.176 4.477 -2.035 1.00 71.88 107 ARG A C 1
ATOM 849 O O . ARG A 1 107 ? 14.178 5.021 -1.575 1.00 71.88 107 ARG A O 1
ATOM 856 N N . ALA A 1 108 ? 16.327 4.400 -1.370 1.00 70.25 108 ALA A N 1
ATOM 857 C CA . ALA A 1 108 ? 16.488 4.929 -0.019 1.00 70.25 108 ALA A CA 1
ATOM 858 C C . ALA A 1 108 ? 16.184 6.440 0.064 1.00 70.25 108 ALA A C 1
ATOM 860 O O . ALA A 1 108 ? 15.601 6.892 1.049 1.00 70.25 108 ALA A O 1
ATOM 861 N N . ARG A 1 109 ? 16.505 7.215 -0.984 1.00 70.62 109 ARG A N 1
ATOM 862 C CA . ARG A 1 109 ? 16.248 8.664 -1.057 1.00 70.62 109 ARG A CA 1
ATOM 863 C C . ARG A 1 109 ? 14.756 8.984 -1.185 1.00 70.62 109 ARG A C 1
ATOM 865 O O . ARG A 1 109 ? 14.313 9.974 -0.613 1.00 70.62 109 ARG A O 1
ATOM 872 N N . TYR A 1 110 ? 13.986 8.148 -1.884 1.00 71.50 110 TYR A N 1
ATOM 873 C CA . TYR A 1 110 ? 12.534 8.327 -2.043 1.00 71.50 110 TYR A CA 1
ATOM 874 C C . TYR A 1 110 ? 11.740 7.770 -0.864 1.00 71.50 110 TYR A C 1
ATOM 876 O O . TYR A 1 110 ? 10.772 8.381 -0.419 1.00 71.50 110 TYR A O 1
ATOM 884 N N . LEU A 1 111 ? 12.161 6.617 -0.340 1.00 70.75 111 LEU A N 1
ATOM 885 C CA . LEU A 1 111 ? 11.472 5.940 0.752 1.00 70.75 111 LEU A CA 1
ATOM 886 C C . LEU A 1 111 ? 11.694 6.638 2.094 1.00 70.75 111 LEU A C 1
ATOM 888 O O . LEU A 1 111 ? 10.773 6.653 2.897 1.00 70.75 111 LEU A O 1
ATOM 892 N N . THR A 1 112 ? 12.852 7.259 2.350 1.00 73.44 112 THR A N 1
ATOM 893 C CA . THR A 1 112 ? 13.114 7.902 3.654 1.00 73.44 112 THR A CA 1
ATOM 894 C C . THR A 1 112 ? 12.065 8.973 4.014 1.00 73.44 112 THR A C 1
ATOM 896 O O . THR A 1 112 ? 11.502 8.886 5.105 1.00 73.44 112 THR A O 1
ATOM 899 N N . PRO A 1 113 ? 11.691 9.919 3.126 1.00 73.19 113 PRO A N 1
ATOM 900 C CA . PRO A 1 113 ? 10.595 10.851 3.402 1.00 73.19 113 PRO A CA 1
ATOM 901 C C . PRO A 1 113 ? 9.226 10.179 3.579 1.00 73.19 113 PRO A C 1
ATOM 903 O O . PRO A 1 113 ? 8.458 10.605 4.439 1.00 73.19 113 PRO A O 1
ATOM 906 N N . VAL A 1 114 ? 8.923 9.112 2.827 1.00 72.62 114 VAL A N 1
ATOM 907 C CA . VAL A 1 114 ? 7.687 8.311 2.989 1.00 72.62 114 VAL A CA 1
ATOM 908 C C . VAL A 1 114 ? 7.642 7.642 4.364 1.00 72.62 114 VAL A C 1
ATOM 910 O O . VAL A 1 114 ? 6.613 7.663 5.034 1.00 72.62 114 VAL A O 1
ATOM 913 N N . VAL A 1 115 ? 8.768 7.085 4.815 1.00 73.69 115 VAL A N 1
ATOM 914 C CA . VAL A 1 115 ? 8.899 6.437 6.125 1.00 73.69 115 VAL A CA 1
ATOM 915 C C . VAL A 1 115 ? 8.701 7.467 7.235 1.00 73.69 115 VAL A C 1
ATOM 917 O O . VAL A 1 115 ? 7.855 7.273 8.101 1.00 73.69 115 VAL A O 1
ATOM 920 N N . ILE A 1 116 ? 9.424 8.591 7.187 1.00 76.50 116 ILE A N 1
ATOM 921 C CA . ILE A 1 116 ? 9.355 9.646 8.211 1.00 76.50 116 ILE A CA 1
ATOM 922 C C . ILE A 1 116 ? 7.944 10.248 8.292 1.00 76.50 116 ILE A C 1
ATOM 924 O O . ILE A 1 116 ? 7.394 10.373 9.383 1.00 76.50 116 ILE A O 1
ATOM 928 N N . SER A 1 117 ? 7.328 10.571 7.154 1.00 73.69 117 SER A N 1
ATOM 929 C CA . SER A 1 117 ? 5.960 11.107 7.104 1.00 73.69 117 SER A CA 1
ATOM 930 C C . SER A 1 117 ? 4.918 10.108 7.625 1.00 73.69 117 SER A C 1
ATOM 932 O O . SER A 1 117 ? 4.023 10.490 8.386 1.00 73.69 117 SER A O 1
ATOM 934 N N . SER A 1 118 ? 5.072 8.818 7.309 1.00 72.56 118 SER A N 1
ATOM 935 C CA . SER A 1 118 ? 4.227 7.752 7.861 1.00 72.56 118 SER A CA 1
ATOM 936 C C . SER A 1 118 ? 4.398 7.618 9.377 1.00 72.56 118 SER A C 1
ATOM 938 O O . SER A 1 118 ? 3.397 7.526 10.082 1.00 72.56 118 SER A O 1
ATOM 940 N N . LEU A 1 119 ? 5.632 7.677 9.897 1.00 73.81 119 LEU A N 1
ATOM 941 C CA . LEU A 1 119 ? 5.916 7.629 11.338 1.00 73.81 119 LEU A CA 1
ATOM 942 C C . LEU A 1 119 ? 5.332 8.838 12.088 1.00 73.81 119 LEU A C 1
ATOM 944 O O . LEU A 1 119 ? 4.706 8.662 13.131 1.00 73.81 119 LEU A O 1
ATOM 948 N N . ILE A 1 120 ? 5.472 10.053 11.547 1.00 75.56 120 ILE A N 1
ATOM 949 C CA . ILE A 1 120 ? 4.879 11.273 12.126 1.00 75.56 120 ILE A CA 1
ATOM 950 C C . ILE A 1 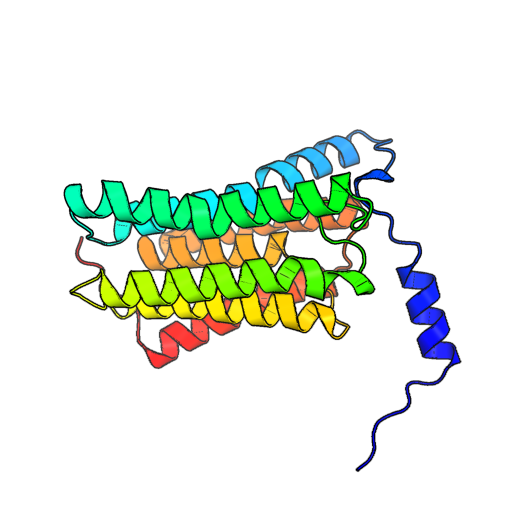120 ? 3.351 11.164 12.158 1.00 75.56 120 ILE A C 1
ATOM 952 O O . ILE A 1 120 ? 2.738 11.439 13.189 1.00 75.56 120 ILE A O 1
ATOM 956 N N . SER A 1 121 ? 2.737 10.709 11.060 1.00 71.25 121 SER A N 1
ATOM 957 C CA . SER A 1 121 ? 1.285 10.485 10.991 1.00 71.25 121 SER A CA 1
ATOM 958 C C . SER A 1 121 ? 0.825 9.445 12.013 1.00 71.25 121 SER A C 1
ATOM 960 O O . SER A 1 121 ? -0.223 9.616 12.632 1.00 71.25 121 SER A O 1
ATOM 962 N N . LEU A 1 122 ? 1.634 8.404 12.240 1.00 71.69 122 LEU A N 1
ATOM 963 C CA . LEU A 1 122 ? 1.405 7.387 13.267 1.00 71.69 122 LEU A CA 1
ATOM 964 C C . LEU A 1 122 ? 1.377 7.992 14.675 1.00 71.69 122 LEU A C 1
ATOM 966 O O . LEU A 1 122 ? 0.469 7.711 15.463 1.00 71.69 122 LEU A O 1
ATOM 970 N N . ILE A 1 123 ? 2.365 8.830 14.989 1.00 72.38 123 ILE A N 1
ATOM 971 C CA . ILE A 1 123 ? 2.506 9.436 16.311 1.00 72.38 123 ILE A CA 1
ATOM 972 C C . ILE A 1 123 ? 1.330 10.393 16.540 1.00 72.38 123 ILE A C 1
ATOM 974 O O . ILE A 1 123 ? 0.654 10.302 17.562 1.00 72.38 123 ILE A O 1
ATOM 978 N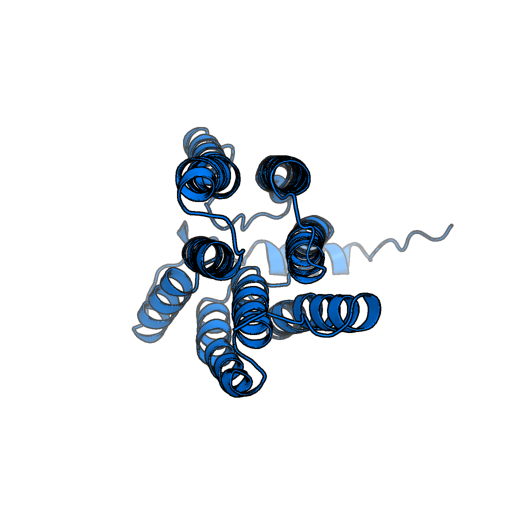 N . ALA A 1 124 ? 1.011 11.232 15.549 1.00 70.88 124 ALA A N 1
ATOM 979 C CA . ALA A 1 124 ? -0.137 12.134 15.595 1.00 70.88 124 ALA A CA 1
ATOM 980 C C . ALA A 1 124 ? -1.467 11.382 15.795 1.00 70.88 124 ALA A C 1
ATOM 982 O O . ALA A 1 124 ? -2.249 11.756 16.667 1.00 70.88 124 ALA A O 1
ATOM 983 N N . LEU A 1 125 ? -1.708 10.291 15.057 1.00 69.88 125 LEU A N 1
ATOM 984 C CA . LEU A 1 125 ? -2.887 9.435 15.250 1.00 69.88 125 LEU A CA 1
ATOM 985 C C . LEU A 1 125 ? -2.964 8.875 16.676 1.00 69.88 125 LEU A C 1
ATOM 987 O O . LEU A 1 125 ? -4.020 8.941 17.296 1.00 69.88 125 LEU A O 1
ATOM 991 N N . THR A 1 126 ? -1.850 8.384 17.218 1.00 68.50 126 THR A N 1
ATOM 992 C CA . THR A 1 126 ? -1.790 7.845 18.589 1.00 68.50 126 THR A CA 1
ATOM 993 C C . THR A 1 126 ? -2.168 8.894 19.646 1.00 68.50 126 THR A C 1
ATOM 995 O O . THR A 1 126 ? -2.852 8.558 20.607 1.00 68.50 126 THR A O 1
ATOM 998 N N . TYR A 1 127 ? -1.786 10.165 19.465 1.00 67.44 127 TYR A N 1
ATOM 999 C CA . TYR A 1 127 ? -2.131 11.251 20.398 1.00 67.44 127 TYR A CA 1
ATOM 1000 C C . TYR A 1 127 ? -3.545 11.831 20.215 1.00 67.44 127 TYR A C 1
ATOM 1002 O O . TYR A 1 127 ? -4.133 12.329 21.174 1.00 67.44 127 TYR A O 1
ATOM 1010 N N . LEU A 1 128 ? -4.102 11.806 19.000 1.00 65.50 128 LEU A N 1
ATOM 1011 C CA . LEU A 1 128 ? -5.397 12.439 18.689 1.00 65.50 128 LEU A CA 1
ATOM 1012 C C . LEU A 1 128 ? -6.606 11.521 18.969 1.00 65.50 128 LEU A C 1
ATOM 1014 O O . LEU A 1 128 ? -7.747 11.997 19.088 1.00 65.50 128 LEU A O 1
ATOM 1018 N N . LEU A 1 129 ? -6.358 10.214 19.100 1.00 62.91 129 LEU A N 1
ATOM 1019 C CA . LEU A 1 129 ? -7.357 9.174 19.340 1.00 62.91 129 LEU A CA 1
ATOM 1020 C C . LEU A 1 129 ? -7.408 8.783 20.823 1.00 62.91 129 LEU A C 1
ATOM 1022 O O . LEU A 1 129 ? -6.564 8.056 21.333 1.00 62.91 129 LEU A O 1
ATOM 1026 N N . THR A 1 130 ? -8.457 9.236 21.511 1.00 55.06 130 THR A N 1
ATOM 1027 C CA . THR A 1 130 ? -8.698 8.983 22.946 1.00 55.06 130 THR A CA 1
ATOM 1028 C C . THR A 1 130 ? -9.049 7.530 23.269 1.00 55.06 130 THR A C 1
ATOM 1030 O O . THR A 1 130 ? -8.936 7.109 24.415 1.00 55.06 130 THR A O 1
ATOM 1033 N N . THR A 1 131 ? -9.463 6.756 22.268 1.00 58.16 131 THR A N 1
ATOM 1034 C CA . THR A 1 131 ? -9.665 5.309 22.346 1.00 58.16 131 THR A CA 1
ATOM 1035 C C . THR A 1 131 ? -8.721 4.629 21.361 1.00 58.16 131 THR A C 1
ATOM 1037 O O . THR A 1 131 ? -9.041 4.436 20.188 1.00 58.16 131 THR A O 1
ATOM 1040 N N . LEU A 1 132 ? -7.547 4.235 21.860 1.00 55.56 132 LEU A N 1
ATOM 1041 C CA . LEU A 1 132 ? -6.660 3.282 21.193 1.00 55.56 132 LEU A CA 1
ATOM 1042 C C . LEU A 1 132 ? -7.357 1.919 21.114 1.00 55.56 132 LEU A C 1
ATOM 1044 O O . LEU A 1 132 ? -7.122 1.025 21.925 1.00 55.56 132 LEU A O 1
ATOM 1048 N N . THR A 1 133 ? -8.239 1.746 20.130 1.00 61.41 133 THR A N 1
ATOM 1049 C CA . THR A 1 133 ? -8.698 0.404 19.791 1.00 61.41 133 THR A CA 1
ATOM 1050 C C . THR A 1 133 ? -7.501 -0.380 19.260 1.00 61.41 133 THR A C 1
ATOM 1052 O O . THR A 1 133 ? -6.733 0.111 18.427 1.00 61.41 133 THR A O 1
ATOM 1055 N N . VAL A 1 134 ? -7.377 -1.629 19.712 1.00 55.56 134 VAL A N 1
ATOM 1056 C CA . VAL A 1 134 ? -6.458 -2.649 19.175 1.00 55.56 134 VAL A CA 1
ATOM 1057 C C . VAL A 1 134 ? -6.388 -2.613 17.645 1.00 55.56 134 VAL A C 1
ATOM 1059 O O . VAL A 1 134 ? -5.314 -2.744 17.058 1.00 55.56 134 VAL A O 1
ATOM 1062 N N . PHE A 1 135 ? -7.538 -2.386 17.0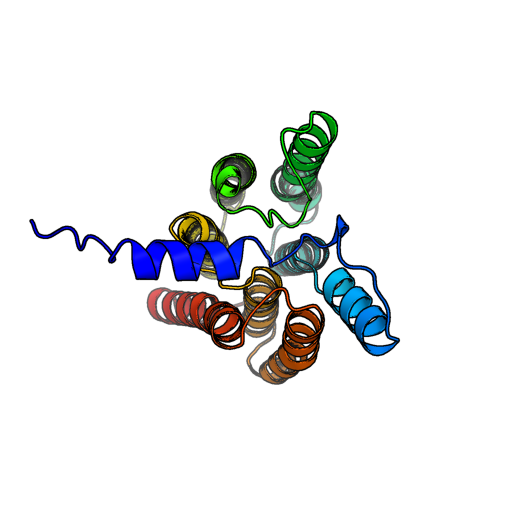08 1.00 60.53 135 PHE A N 1
ATOM 1063 C CA . PHE A 1 135 ? -7.669 -2.267 15.569 1.00 60.53 135 PHE A CA 1
ATOM 1064 C C . PHE A 1 135 ? -6.766 -1.173 14.973 1.00 60.53 135 PHE A C 1
ATOM 1066 O O . PHE A 1 135 ? -5.991 -1.456 14.058 1.00 60.53 135 PHE A O 1
ATOM 1073 N N . HIS A 1 136 ? -6.833 0.059 15.496 1.00 64.88 136 HIS A N 1
ATOM 1074 C CA . HIS A 1 136 ? -6.014 1.160 14.986 1.00 64.88 136 HIS A CA 1
ATOM 1075 C C . HIS A 1 136 ? -4.535 0.839 15.146 1.00 64.88 136 HIS A C 1
ATOM 1077 O O . HIS A 1 136 ? -3.801 0.956 14.174 1.00 64.88 136 HIS A O 1
ATOM 1083 N N . LEU A 1 137 ? -4.113 0.351 16.317 1.00 60.56 137 LEU A N 1
ATOM 1084 C CA . LEU A 1 137 ? -2.721 -0.029 16.568 1.00 60.56 137 LEU A CA 1
ATOM 1085 C C . LEU A 1 137 ? -2.240 -1.145 15.618 1.00 60.56 137 LEU A C 1
ATOM 1087 O O . LEU A 1 137 ? -1.114 -1.094 15.131 1.00 60.56 137 LEU A O 1
ATOM 1091 N N . SER A 1 138 ? -3.103 -2.111 15.292 1.00 58.19 138 SER A N 1
ATOM 1092 C CA . SER A 1 138 ? -2.800 -3.217 14.369 1.00 58.19 138 SER A CA 1
ATOM 1093 C C . SER A 1 138 ? -2.665 -2.753 12.917 1.00 58.19 138 SER A C 1
ATOM 1095 O O . SER A 1 138 ? -1.730 -3.146 12.217 1.00 58.19 138 SER A O 1
ATOM 1097 N N . LEU A 1 139 ? -3.567 -1.881 12.456 1.00 64.25 139 LEU A N 1
ATOM 1098 C CA . LEU A 1 139 ? -3.511 -1.267 11.127 1.00 64.25 139 LEU A CA 1
ATOM 1099 C C . LEU A 1 139 ? -2.252 -0.399 10.967 1.00 64.25 139 LEU A C 1
ATOM 1101 O O . LEU A 1 139 ? -1.547 -0.467 9.963 1.00 64.25 139 LEU A O 1
ATOM 1105 N N . LEU A 1 140 ? -1.958 0.385 11.995 1.00 65.69 140 LEU A N 1
ATOM 1106 C CA . LEU A 1 140 ? -0.818 1.282 12.126 1.00 65.69 140 LEU A CA 1
ATOM 1107 C C . LEU A 1 140 ? 0.511 0.509 12.119 1.00 65.69 140 LEU A C 1
ATOM 1109 O O . LEU A 1 140 ? 1.396 0.824 11.328 1.00 65.69 140 LEU A O 1
ATOM 1113 N N . LEU A 1 141 ? 0.616 -0.570 12.905 1.00 60.78 141 LEU A N 1
ATOM 1114 C CA . LEU A 1 141 ? 1.723 -1.531 12.839 1.00 60.78 141 LEU A CA 1
ATOM 1115 C C . LEU A 1 141 ? 1.830 -2.186 11.460 1.00 60.78 141 LEU A C 1
ATOM 1117 O O . LEU A 1 141 ? 2.935 -2.328 10.947 1.00 60.78 141 LEU A O 1
ATOM 1121 N N . SER A 1 142 ? 0.711 -2.510 10.811 1.00 63.03 142 SER A N 1
ATOM 1122 C CA . SER A 1 142 ? 0.725 -3.050 9.445 1.00 63.03 142 SER A CA 1
ATOM 1123 C C . SER A 1 142 ? 1.286 -2.040 8.435 1.00 63.03 142 SER A C 1
ATOM 1125 O O . SER A 1 142 ? 2.068 -2.426 7.570 1.00 63.03 142 SER A O 1
ATOM 1127 N N . VAL A 1 143 ? 0.974 -0.744 8.572 1.00 66.69 143 VAL A N 1
ATOM 1128 C CA . VAL A 1 143 ? 1.554 0.340 7.754 1.00 66.69 143 VAL A CA 1
ATOM 1129 C C . VAL A 1 143 ? 3.046 0.533 8.048 1.00 66.69 143 VAL A C 1
ATOM 1131 O O . VAL A 1 143 ? 3.834 0.634 7.107 1.00 66.69 143 VAL A O 1
ATOM 1134 N N . ILE A 1 144 ? 3.465 0.528 9.320 1.00 66.75 144 ILE A N 1
ATOM 1135 C CA . ILE A 1 144 ? 4.884 0.614 9.712 1.00 66.75 144 ILE A CA 1
ATOM 1136 C C . ILE A 1 144 ? 5.665 -0.572 9.148 1.00 66.75 144 ILE A C 1
ATOM 1138 O O . ILE A 1 144 ? 6.700 -0.380 8.518 1.00 66.75 144 ILE A O 1
ATOM 1142 N N . ILE A 1 145 ? 5.182 -1.800 9.342 1.00 62.94 145 ILE A N 1
ATOM 1143 C CA . ILE A 1 145 ? 5.915 -3.001 8.940 1.00 62.94 145 ILE A CA 1
ATOM 1144 C C . ILE A 1 145 ? 5.871 -3.167 7.416 1.00 62.94 145 ILE A C 1
ATOM 1146 O O . ILE A 1 145 ? 6.898 -3.505 6.838 1.00 62.94 145 ILE A O 1
ATOM 1150 N N . LEU A 1 146 ? 4.774 -2.822 6.726 1.00 64.56 146 LEU A N 1
ATOM 1151 C CA . LEU A 1 146 ? 4.775 -2.709 5.260 1.00 64.56 146 LEU A CA 1
ATOM 1152 C C . LEU A 1 146 ? 5.826 -1.694 4.789 1.00 64.56 146 LEU A C 1
ATOM 1154 O O . LEU A 1 146 ? 6.570 -1.970 3.853 1.00 64.56 146 LEU A O 1
ATOM 1158 N N . THR A 1 147 ? 5.938 -0.552 5.464 1.00 66.75 147 THR A N 1
ATOM 1159 C CA . THR A 1 147 ? 6.946 0.476 5.170 1.00 66.75 147 THR A CA 1
ATOM 1160 C C . THR A 1 147 ? 8.371 -0.032 5.424 1.00 66.75 147 THR A C 1
ATOM 1162 O O . THR A 1 147 ? 9.253 0.201 4.600 1.00 66.75 147 THR A O 1
ATOM 1165 N N . LEU A 1 148 ? 8.600 -0.799 6.496 1.00 63.12 148 LEU A N 1
ATOM 1166 C CA . LEU A 1 148 ? 9.879 -1.460 6.788 1.00 63.12 148 LEU A CA 1
ATOM 1167 C C . LEU A 1 148 ? 10.203 -2.583 5.792 1.00 63.12 148 LEU A C 1
ATOM 1169 O O . LEU A 1 148 ? 11.362 -2.742 5.428 1.00 63.12 148 LEU A O 1
ATOM 1173 N N . VAL A 1 149 ? 9.208 -3.322 5.297 1.00 60.41 149 VAL A N 1
ATOM 1174 C CA . VAL A 1 149 ? 9.368 -4.336 4.242 1.00 60.41 149 VAL A CA 1
ATOM 1175 C C . VAL A 1 149 ? 9.715 -3.665 2.915 1.00 60.41 149 VAL A C 1
ATOM 1177 O O . VAL A 1 149 ? 10.706 -4.037 2.291 1.00 60.41 149 VAL A O 1
ATOM 1180 N N . LEU A 1 150 ?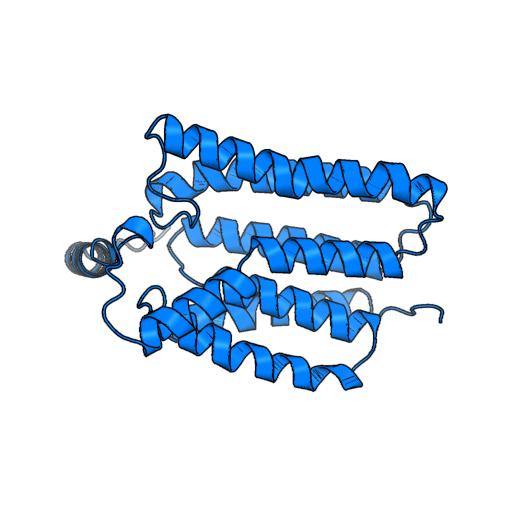 8.982 -2.621 2.516 1.00 59.03 150 LEU A N 1
ATOM 1181 C CA . LEU A 1 150 ? 9.291 -1.803 1.337 1.00 59.03 150 LEU A CA 1
ATOM 1182 C C . LEU A 1 150 ? 10.676 -1.142 1.451 1.00 59.03 150 LEU A C 1
ATOM 1184 O O . LEU A 1 150 ? 11.390 -1.045 0.454 1.00 59.03 150 LEU A O 1
ATOM 1188 N N . PHE A 1 151 ? 11.102 -0.757 2.657 1.00 60.88 151 PHE A N 1
ATOM 1189 C CA . PHE A 1 151 ? 12.466 -0.307 2.933 1.00 60.88 151 PHE A CA 1
ATOM 1190 C C . PHE A 1 151 ? 13.486 -1.453 2.812 1.00 60.88 151 PHE A C 1
ATOM 1192 O O . PHE A 1 151 ? 14.523 -1.274 2.173 1.00 60.88 151 PHE A O 1
ATOM 1199 N N . TYR A 1 152 ? 13.171 -2.652 3.310 1.00 56.00 152 TYR A N 1
ATOM 1200 C CA . TYR A 1 152 ? 14.001 -3.854 3.178 1.00 56.00 152 TYR A CA 1
ATOM 1201 C C . TYR A 1 152 ? 14.156 -4.305 1.712 1.00 56.00 152 TYR A C 1
ATOM 1203 O O . TYR A 1 152 ? 15.193 -4.870 1.358 1.00 56.00 152 TYR A O 1
ATOM 1211 N N . HIS A 1 153 ? 13.224 -3.961 0.804 1.00 51.06 153 HIS A N 1
ATOM 1212 C CA . HIS A 1 153 ? 13.442 -4.160 -0.641 1.00 51.06 153 HIS A CA 1
ATOM 1213 C C . HIS A 1 153 ? 14.715 -3.466 -1.142 1.00 51.06 153 HIS A C 1
ATOM 1215 O O . HIS A 1 153 ? 15.366 -3.962 -2.068 1.00 51.06 153 HIS A O 1
ATOM 1221 N N . SER A 1 154 ? 15.068 -2.312 -0.561 1.00 54.25 154 SER A N 1
ATOM 1222 C CA . SER A 1 154 ? 16.277 -1.552 -0.914 1.00 54.25 154 SER A CA 1
ATOM 1223 C C . SER A 1 154 ? 17.549 -2.380 -0.710 1.00 54.25 154 SER A C 1
ATOM 1225 O O . SER A 1 154 ? 18.562 -2.124 -1.354 1.00 54.25 154 SER A O 1
ATOM 1227 N N . LEU A 1 155 ? 17.491 -3.402 0.153 1.00 53.28 155 LEU A N 1
ATOM 1228 C CA . LEU A 1 155 ? 18.626 -4.226 0.563 1.00 53.28 155 LEU A CA 1
ATOM 1229 C C . LEU A 1 155 ? 18.845 -5.487 -0.297 1.00 53.28 155 LEU A C 1
ATOM 1231 O O . LEU A 1 155 ? 19.765 -6.235 0.029 1.00 53.28 155 LEU A O 1
ATOM 1235 N N . LYS A 1 156 ? 18.060 -5.677 -1.385 1.00 57.91 156 LYS A N 1
ATOM 1236 C CA . LYS A 1 156 ? 18.233 -6.582 -2.571 1.00 57.91 156 LYS A CA 1
ATOM 1237 C C . LYS A 1 156 ? 16.980 -7.391 -2.976 1.00 57.91 156 LYS A C 1
ATOM 1239 O O . LYS A 1 156 ? 17.045 -8.106 -3.973 1.00 57.91 156 LYS A O 1
ATOM 1244 N N . LEU A 1 157 ? 15.840 -7.283 -2.286 1.00 61.00 157 LEU A N 1
ATOM 1245 C CA . LEU A 1 157 ? 14.627 -8.068 -2.592 1.00 61.00 157 LEU A CA 1
ATOM 1246 C C . LEU A 1 157 ? 13.491 -7.230 -3.209 1.00 61.00 157 LEU A C 1
ATOM 1248 O O . LEU A 1 157 ? 12.761 -6.535 -2.519 1.00 61.00 157 LEU A O 1
ATOM 1252 N N . LYS A 1 158 ? 13.258 -7.380 -4.514 1.00 71.81 158 LYS A N 1
ATOM 1253 C CA . LYS A 1 158 ? 11.900 -7.266 -5.095 1.00 71.81 158 LYS A CA 1
ATOM 1254 C C . LYS A 1 158 ? 11.220 -8.625 -4.834 1.00 71.81 158 LYS A C 1
ATOM 1256 O O . LYS A 1 158 ? 11.935 -9.622 -4.868 1.00 71.81 158 LYS A O 1
ATOM 1261 N N . VAL A 1 159 ? 9.931 -8.843 -4.559 1.00 78.94 159 VAL A N 1
ATOM 1262 C CA . VAL A 1 159 ? 8.810 -8.054 -3.996 1.00 78.94 159 VAL A CA 1
ATOM 1263 C C . VAL A 1 159 ? 8.183 -6.895 -4.821 1.00 78.94 159 VAL A C 1
ATOM 1265 O O . VAL A 1 159 ? 8.892 -6.117 -5.461 1.00 78.94 159 VAL A O 1
ATOM 1268 N N . SER A 1 160 ? 6.835 -6.769 -4.798 1.00 85.44 160 SER A N 1
ATOM 1269 C CA . SER A 1 160 ? 6.008 -5.784 -5.542 1.00 85.44 160 SER A CA 1
ATOM 1270 C C . SER A 1 160 ? 5.067 -4.945 -4.657 1.00 85.44 160 SER A C 1
ATOM 1272 O O . SER A 1 160 ? 4.176 -5.485 -4.004 1.00 85.44 160 SER A O 1
ATOM 1274 N N . ALA A 1 161 ? 5.195 -3.612 -4.709 1.00 81.44 161 ALA A N 1
ATOM 1275 C CA . ALA A 1 161 ? 4.384 -2.683 -3.908 1.00 81.44 161 ALA A CA 1
ATOM 1276 C C . ALA A 1 161 ? 2.883 -2.681 -4.263 1.00 81.44 161 ALA A C 1
ATOM 1278 O O . ALA A 1 161 ? 2.056 -2.441 -3.390 1.00 81.44 161 ALA A O 1
ATOM 1279 N N . HIS A 1 162 ? 2.523 -2.979 -5.519 1.00 89.38 162 HIS A N 1
ATOM 1280 C CA . HIS A 1 162 ? 1.119 -3.047 -5.946 1.00 89.38 162 HIS A CA 1
ATOM 1281 C C . HIS A 1 162 ? 0.399 -4.211 -5.253 1.00 89.38 162 HIS A C 1
ATOM 1283 O O . HIS A 1 162 ? -0.643 -4.016 -4.638 1.00 89.38 162 HIS A O 1
ATOM 1289 N N . ILE A 1 163 ? 0.996 -5.410 -5.288 1.00 92.12 163 ILE A N 1
ATOM 1290 C CA . ILE A 1 163 ? 0.442 -6.587 -4.605 1.00 92.12 163 ILE A CA 1
ATOM 1291 C C . ILE A 1 163 ? 0.462 -6.392 -3.093 1.00 92.12 163 ILE A C 1
ATOM 1293 O O . ILE A 1 163 ? -0.526 -6.709 -2.436 1.00 92.12 163 ILE A O 1
ATOM 1297 N N . ALA A 1 164 ? 1.547 -5.840 -2.545 1.00 87.44 164 ALA A N 1
ATOM 1298 C CA . ALA A 1 164 ? 1.676 -5.677 -1.105 1.00 87.44 164 ALA A CA 1
ATOM 1299 C C . ALA A 1 164 ? 0.626 -4.734 -0.517 1.00 87.44 164 ALA A C 1
ATOM 1301 O O . ALA A 1 164 ? -0.018 -5.069 0.478 1.00 87.44 164 ALA A O 1
ATOM 1302 N N . LEU A 1 165 ? 0.389 -3.599 -1.175 1.00 85.75 165 LEU A N 1
ATOM 1303 C CA . LEU A 1 165 ? -0.635 -2.674 -0.724 1.00 85.75 165 LEU A CA 1
ATOM 1304 C C . LEU A 1 165 ? -2.051 -3.176 -1.032 1.00 85.75 165 LEU A C 1
ATOM 1306 O O . LEU A 1 165 ? -2.912 -3.040 -0.176 1.00 85.75 165 LEU A O 1
ATOM 1310 N N . ALA A 1 166 ? -2.293 -3.823 -2.179 1.00 92.62 166 ALA A N 1
ATOM 1311 C CA . ALA A 1 166 ? -3.598 -4.427 -2.466 1.00 92.62 166 ALA A CA 1
ATOM 1312 C C . ALA A 1 166 ? -3.958 -5.507 -1.431 1.00 92.62 166 ALA A C 1
ATOM 1314 O O . ALA A 1 166 ? -5.087 -5.552 -0.952 1.00 92.62 166 ALA A O 1
ATOM 1315 N N . THR A 1 167 ? -2.978 -6.324 -1.031 1.00 92.06 167 THR A N 1
ATOM 1316 C CA . THR A 1 167 ? -3.125 -7.322 0.037 1.00 92.06 167 THR A CA 1
ATOM 1317 C C . THR A 1 167 ? -3.460 -6.653 1.367 1.00 92.06 167 THR A C 1
ATOM 1319 O O . THR A 1 167 ? -4.397 -7.089 2.029 1.00 92.06 167 THR A O 1
ATOM 1322 N N . LEU A 1 168 ? -2.757 -5.575 1.745 1.00 85.38 168 LEU A N 1
ATOM 1323 C CA . LEU A 1 168 ? -3.085 -4.807 2.951 1.00 85.38 168 LEU A CA 1
ATOM 1324 C C . LEU A 1 168 ? -4.512 -4.237 2.880 1.00 85.38 168 LEU A C 1
ATOM 1326 O O . LEU A 1 168 ? -5.284 -4.454 3.806 1.00 85.38 168 LEU A O 1
ATOM 1330 N N . THR A 1 169 ? -4.898 -3.585 1.778 1.00 88.12 169 THR A N 1
ATOM 1331 C CA . THR A 1 169 ? -6.238 -3.001 1.602 1.00 88.12 169 THR A CA 1
ATOM 1332 C C . THR A 1 169 ? -7.349 -4.051 1.702 1.00 88.12 169 THR A C 1
ATOM 1334 O O . THR A 1 169 ? -8.340 -3.822 2.395 1.00 88.12 169 THR A O 1
ATOM 1337 N N . ILE A 1 170 ? -7.184 -5.212 1.061 1.00 93.25 170 ILE A N 1
ATOM 1338 C CA . ILE A 1 170 ? -8.155 -6.316 1.113 1.00 93.25 170 ILE A CA 1
ATOM 1339 C C . ILE A 1 170 ? -8.235 -6.910 2.525 1.00 93.25 170 ILE A C 1
ATOM 1341 O O . ILE A 1 170 ? -9.329 -7.080 3.058 1.00 93.25 170 ILE A O 1
ATOM 1345 N N . SER A 1 171 ? -7.096 -7.167 3.167 1.00 88.62 171 SER A N 1
ATOM 1346 C CA . SER A 1 171 ? -7.062 -7.661 4.545 1.00 88.62 171 SER A CA 1
ATOM 1347 C C . SER A 1 171 ? -7.690 -6.674 5.533 1.00 88.62 171 SER A C 1
ATOM 1349 O O . SER A 1 171 ? -8.431 -7.092 6.418 1.00 88.62 171 SER A O 1
ATOM 1351 N N . SER A 1 172 ? -7.470 -5.366 5.370 1.00 82.12 172 SER A N 1
ATOM 1352 C CA . SER A 1 172 ? -8.147 -4.343 6.173 1.00 82.12 172 SER A CA 1
ATOM 1353 C C . SER A 1 172 ? -9.661 -4.356 5.951 1.00 82.12 172 SER A C 1
ATOM 1355 O O . SER A 1 172 ? -10.397 -4.299 6.929 1.00 82.12 172 SER A O 1
ATOM 1357 N N . LEU A 1 173 ? -10.147 -4.503 4.711 1.00 87.88 173 LEU A N 1
ATOM 1358 C CA . LEU A 1 173 ? -11.581 -4.686 4.439 1.00 87.88 173 LEU A CA 1
ATOM 1359 C C . LEU A 1 173 ? -12.147 -5.925 5.152 1.00 87.88 173 LEU A C 1
ATOM 1361 O O . LEU A 1 173 ? -13.203 -5.842 5.771 1.00 87.88 173 LEU A O 1
ATOM 1365 N N . ILE A 1 174 ? -11.430 -7.049 5.127 1.00 89.38 174 ILE A N 1
ATOM 1366 C CA . ILE A 1 174 ? -11.838 -8.288 5.808 1.00 89.38 174 ILE A CA 1
ATOM 1367 C C . ILE A 1 174 ? -11.872 -8.110 7.334 1.00 89.38 174 ILE A C 1
ATOM 1369 O O . ILE A 1 174 ? -12.801 -8.587 7.982 1.00 89.38 174 ILE A O 1
ATOM 1373 N N . LEU A 1 175 ? -10.914 -7.384 7.916 1.00 82.75 175 LEU A N 1
ATOM 1374 C CA . LEU A 1 175 ? -10.941 -7.032 9.339 1.00 82.75 175 LEU A CA 1
ATOM 1375 C C . LEU A 1 175 ? -12.117 -6.107 9.687 1.00 82.75 175 LEU A C 1
ATOM 1377 O O . LEU A 1 175 ? -12.733 -6.282 10.733 1.00 82.75 175 LEU A O 1
ATOM 1381 N N . PHE A 1 176 ? -12.431 -5.138 8.820 1.00 78.81 176 PHE A N 1
ATOM 1382 C CA . PHE A 1 176 ? -13.468 -4.129 9.057 1.00 78.81 176 PHE A CA 1
ATOM 1383 C C . PHE A 1 176 ? -14.907 -4.611 8.839 1.00 78.81 176 PHE A C 1
ATOM 1385 O O . PHE A 1 176 ? -15.824 -4.090 9.475 1.00 78.81 176 PHE A O 1
ATOM 1392 N N . PHE A 1 177 ? -15.111 -5.535 7.899 1.00 86.00 177 PHE A N 1
ATOM 1393 C CA . PHE A 1 177 ? -16.435 -5.961 7.431 1.00 86.00 177 PHE A CA 1
ATOM 1394 C C . PHE A 1 177 ? -16.657 -7.484 7.532 1.00 86.00 177 PHE A C 1
ATOM 1396 O O . PHE A 1 177 ? -17.744 -7.973 7.231 1.00 86.00 177 PHE A O 1
ATOM 1403 N N . GLY A 1 178 ? -15.655 -8.241 7.991 1.00 87.56 178 GLY A N 1
ATOM 1404 C CA . GLY A 1 178 ? -15.743 -9.672 8.282 1.00 87.56 178 GLY A CA 1
ATOM 1405 C C . GLY A 1 178 ? -15.216 -10.598 7.178 1.00 87.56 178 GLY A C 1
ATOM 1406 O O . GLY A 1 178 ? -14.945 -10.207 6.040 1.00 87.56 178 GLY A O 1
ATOM 1407 N N . LEU A 1 179 ? -15.112 -11.888 7.518 1.00 90.75 179 LEU A N 1
ATOM 1408 C CA . LEU A 1 179 ? -14.568 -12.945 6.649 1.00 90.75 179 LEU A CA 1
ATOM 1409 C C . LEU A 1 179 ? -15.362 -13.170 5.347 1.00 90.75 179 LEU A C 1
ATOM 1411 O O . LEU A 1 179 ? -14.817 -13.715 4.387 1.00 90.75 179 LEU A O 1
ATOM 1415 N N . ASN A 1 180 ? -16.601 -12.677 5.265 1.00 92.81 180 ASN A N 1
ATOM 1416 C CA . ASN A 1 180 ? -17.430 -12.712 4.054 1.00 92.81 180 ASN A CA 1
ATOM 1417 C C . ASN A 1 180 ? -16.805 -11.963 2.860 1.00 92.81 180 ASN A C 1
ATOM 1419 O O . ASN A 1 180 ? -17.231 -12.168 1.729 1.00 92.81 180 ASN A O 1
ATOM 1423 N N . TYR A 1 181 ? -15.789 -11.124 3.088 1.00 93.94 181 TYR A N 1
ATOM 1424 C CA . TYR A 1 181 ? -15.072 -10.376 2.048 1.00 93.94 181 TYR A CA 1
ATOM 1425 C C . TYR A 1 181 ? -13.767 -11.048 1.582 1.00 93.94 181 TYR A C 1
ATOM 1427 O O . TYR A 1 181 ? -13.036 -10.483 0.771 1.00 93.94 181 TYR A O 1
ATOM 1435 N N . THR A 1 182 ? -13.468 -12.270 2.037 1.00 95.06 182 THR A N 1
ATOM 1436 C CA . THR A 1 182 ? -12.262 -13.033 1.639 1.00 95.06 182 THR A CA 1
ATOM 1437 C C . THR A 1 182 ? -12.144 -13.277 0.131 1.00 95.06 182 THR A C 1
ATOM 1439 O O . THR A 1 182 ? -11.031 -13.324 -0.394 1.00 95.06 182 THR A O 1
ATOM 1442 N N . TRP A 1 183 ? -13.262 -13.337 -0.600 1.00 96.44 183 TRP A N 1
ATOM 1443 C CA . TRP A 1 183 ? -13.277 -13.442 -2.065 1.00 96.44 183 TRP A CA 1
ATOM 1444 C C . TRP A 1 183 ? -12.600 -12.257 -2.776 1.00 96.44 183 TRP A C 1
ATOM 1446 O O . TRP A 1 183 ? -12.158 -12.411 -3.914 1.00 96.44 183 TRP A O 1
ATOM 1456 N N . LEU A 1 184 ? -12.443 -11.098 -2.120 1.00 96.25 184 LEU A N 1
ATOM 1457 C CA . LEU A 1 184 ? -11.728 -9.946 -2.682 1.00 96.25 184 LEU A CA 1
ATOM 1458 C C . LEU A 1 184 ? -10.266 -10.269 -3.036 1.00 96.25 184 LEU A C 1
ATOM 1460 O O . LEU A 1 184 ? -9.714 -9.638 -3.937 1.00 96.25 184 LEU A O 1
ATOM 1464 N N . PHE A 1 185 ? -9.646 -11.280 -2.410 1.00 96.81 185 PHE A N 1
ATOM 1465 C CA . PHE A 1 185 ? -8.305 -11.742 -2.791 1.00 96.81 185 PHE A CA 1
ATOM 1466 C C . PHE A 1 185 ? -8.224 -12.274 -4.229 1.00 96.81 185 PHE A C 1
ATOM 1468 O O . PHE A 1 185 ? -7.150 -12.213 -4.828 1.00 96.81 185 PHE A O 1
ATOM 1475 N N . LEU A 1 186 ? -9.339 -12.698 -4.840 1.00 96.75 186 LEU A N 1
ATOM 1476 C CA . LEU A 1 186 ? -9.387 -13.024 -6.272 1.00 96.75 186 LEU A CA 1
ATOM 1477 C C . LEU A 1 186 ? -9.036 -11.804 -7.145 1.00 96.75 186 LEU A C 1
ATOM 1479 O O . LEU A 1 186 ? -8.452 -11.957 -8.217 1.00 96.75 186 LEU A O 1
ATOM 1483 N N . GLY A 1 187 ? -9.287 -10.586 -6.652 1.00 96.00 187 GLY A N 1
ATOM 1484 C CA . GLY A 1 187 ? -8.867 -9.331 -7.278 1.00 96.00 187 GLY A CA 1
ATOM 1485 C C . GLY A 1 187 ? -7.346 -9.141 -7.361 1.00 96.00 187 GLY A C 1
ATOM 1486 O O . GLY A 1 187 ? -6.884 -8.342 -8.172 1.00 96.00 187 GLY A O 1
ATOM 1487 N N . LEU A 1 188 ? -6.539 -9.904 -6.610 1.00 96.94 188 LEU A N 1
ATOM 1488 C CA . LEU A 1 188 ? -5.080 -9.893 -6.771 1.00 96.94 188 LEU A CA 1
ATOM 1489 C C . LEU A 1 188 ? -4.628 -10.560 -8.077 1.00 96.94 188 LEU A C 1
ATOM 1491 O O . LEU A 1 188 ? -3.584 -10.181 -8.607 1.00 96.94 188 LEU A O 1
ATOM 1495 N N . ILE A 1 189 ? -5.399 -11.506 -8.625 1.00 97.38 189 ILE A N 1
ATOM 1496 C CA . ILE A 1 189 ? -5.058 -12.246 -9.851 1.00 97.38 189 ILE A CA 1
ATOM 1497 C C . ILE A 1 189 ? -4.845 -11.301 -11.052 1.00 97.38 189 ILE A C 1
ATOM 1499 O O . ILE A 1 189 ? -3.753 -11.342 -11.631 1.00 97.38 189 ILE A O 1
ATOM 1503 N N . PRO A 1 190 ? -5.788 -10.405 -11.425 1.00 97.25 190 PRO A N 1
ATOM 1504 C CA . PRO A 1 190 ? -5.571 -9.463 -12.526 1.00 97.25 190 PRO A CA 1
ATOM 1505 C C . PRO A 1 190 ? -4.428 -8.471 -12.258 1.00 97.25 190 PRO A C 1
ATOM 1507 O O . PRO A 1 190 ? -3.726 -8.094 -13.195 1.00 97.25 190 PRO A O 1
ATOM 1510 N N . ILE A 1 191 ? -4.176 -8.088 -10.999 1.00 96.88 191 ILE A N 1
ATOM 1511 C CA . ILE A 1 191 ? -3.055 -7.198 -10.643 1.00 96.88 191 ILE A CA 1
ATOM 1512 C C . ILE A 1 191 ? -1.714 -7.933 -10.821 1.00 96.88 191 ILE A C 1
ATOM 1514 O O . ILE A 1 191 ? -0.781 -7.391 -11.417 1.00 96.88 191 ILE A O 1
ATOM 1518 N N . MET A 1 192 ? -1.611 -9.187 -10.365 1.00 96.06 192 MET A N 1
ATOM 1519 C CA . MET A 1 192 ? -0.426 -10.030 -10.565 1.00 96.06 192 MET A CA 1
ATOM 1520 C C . MET A 1 192 ? -0.156 -10.271 -12.052 1.00 96.06 192 MET A C 1
ATOM 1522 O O . MET A 1 192 ? 0.977 -10.081 -12.501 1.00 96.06 192 MET A O 1
ATOM 1526 N N . TRP A 1 193 ? -1.194 -10.625 -12.817 1.00 96.94 193 TRP A N 1
ATOM 1527 C CA . TRP A 1 193 ? -1.122 -10.755 -14.273 1.00 96.94 193 TRP A CA 1
ATOM 1528 C C . TRP A 1 193 ? -0.598 -9.470 -14.913 1.00 96.94 193 TRP A C 1
ATOM 1530 O O . TRP A 1 193 ? 0.393 -9.514 -15.639 1.00 96.94 193 TRP A O 1
ATOM 1540 N N . ALA A 1 194 ? -1.176 -8.314 -14.581 1.00 95.12 194 ALA A N 1
ATOM 1541 C CA . ALA A 1 194 ? -0.779 -7.035 -15.152 1.00 95.12 194 ALA A CA 1
ATOM 1542 C C . ALA A 1 194 ? 0.713 -6.729 -14.918 1.00 95.12 194 ALA A C 1
ATOM 1544 O O . ALA A 1 194 ? 1.466 -6.481 -15.865 1.00 95.12 194 ALA A O 1
ATOM 1545 N N . ARG A 1 195 ? 1.181 -6.843 -13.668 1.00 91.50 195 ARG A N 1
ATOM 1546 C CA . ARG A 1 195 ? 2.590 -6.602 -13.300 1.00 91.50 195 ARG A CA 1
ATOM 1547 C C . ARG A 1 195 ? 3.561 -7.625 -13.912 1.00 91.50 195 ARG A C 1
ATOM 1549 O O . ARG A 1 195 ? 4.738 -7.300 -14.100 1.00 91.50 195 ARG A O 1
ATOM 1556 N N . LYS A 1 196 ? 3.085 -8.831 -14.246 1.00 93.06 196 LYS A N 1
ATOM 1557 C CA . LYS A 1 196 ? 3.842 -9.869 -14.964 1.00 93.06 196 LYS A CA 1
ATOM 1558 C C . LYS A 1 196 ? 3.901 -9.608 -16.476 1.00 93.06 196 LYS A C 1
ATOM 1560 O O . LYS A 1 196 ? 4.987 -9.697 -17.050 1.00 93.06 196 LYS A O 1
ATOM 1565 N N . THR A 1 197 ? 2.782 -9.242 -17.101 1.00 92.75 197 THR A N 1
ATOM 1566 C CA . THR A 1 197 ? 2.657 -8.883 -18.529 1.00 92.75 197 THR A CA 1
ATOM 1567 C C . THR A 1 197 ? 3.520 -7.673 -18.886 1.00 92.75 197 THR A C 1
ATOM 1569 O O . THR A 1 197 ? 4.186 -7.656 -19.921 1.00 92.75 197 THR A O 1
ATOM 1572 N N . LEU A 1 198 ? 3.609 -6.701 -17.976 1.00 88.00 198 LEU A N 1
ATOM 1573 C CA . LEU A 1 198 ? 4.480 -5.525 -18.093 1.00 88.00 198 LEU A CA 1
ATOM 1574 C C . LEU A 1 198 ? 5.958 -5.822 -17.759 1.00 88.00 198 LEU A C 1
ATOM 1576 O O . LEU A 1 198 ? 6.787 -4.921 -17.774 1.00 88.00 198 LEU A O 1
ATOM 1580 N N . LYS A 1 199 ? 6.306 -7.088 -17.472 1.00 87.19 199 LYS A N 1
ATOM 1581 C CA . LYS A 1 199 ? 7.669 -7.599 -17.204 1.00 87.19 199 LYS A CA 1
ATOM 1582 C C . LYS A 1 199 ? 8.407 -6.950 -16.024 1.00 87.19 199 LYS A C 1
ATOM 1584 O O . LYS A 1 199 ? 9.605 -7.178 -15.849 1.00 87.19 199 LYS A O 1
ATOM 1589 N N . VAL A 1 200 ? 7.701 -6.212 -15.170 1.00 81.88 200 VAL A N 1
ATOM 1590 C CA . VAL A 1 200 ? 8.296 -5.506 -14.026 1.00 81.88 200 VAL A CA 1
ATOM 1591 C C . VAL A 1 200 ? 8.713 -6.492 -12.934 1.00 81.88 200 VAL A C 1
ATOM 1593 O O . VAL A 1 200 ? 9.819 -6.398 -12.394 1.00 81.88 200 VAL A O 1
ATOM 1596 N N . HIS A 1 201 ? 7.858 -7.484 -12.665 1.00 86.00 201 HIS A N 1
ATOM 1597 C CA . HIS A 1 201 ? 8.054 -8.467 -11.601 1.00 86.00 201 HIS A CA 1
ATOM 1598 C C . HIS A 1 201 ? 8.046 -9.919 -12.093 1.00 86.00 201 HIS A C 1
ATOM 1600 O O . HIS A 1 201 ? 7.394 -10.281 -13.076 1.00 86.00 201 HIS A O 1
ATOM 1606 N N . THR A 1 202 ? 8.774 -10.774 -11.376 1.00 88.69 202 THR A N 1
ATOM 1607 C CA . THR A 1 202 ? 8.703 -12.237 -11.520 1.00 88.69 202 THR A CA 1
ATOM 1608 C C . THR A 1 202 ? 7.696 -12.842 -10.532 1.00 88.69 202 THR A C 1
ATOM 1610 O O . THR A 1 202 ? 7.259 -12.175 -9.598 1.00 88.69 202 THR A O 1
ATOM 1613 N N . TRP A 1 203 ? 7.300 -14.105 -10.726 1.00 91.88 203 TRP A N 1
ATOM 1614 C CA . TRP A 1 203 ? 6.305 -14.753 -9.860 1.00 91.88 203 TRP A CA 1
ATOM 1615 C C . TRP A 1 203 ? 6.709 -14.805 -8.373 1.00 91.88 203 TRP A C 1
ATOM 1617 O O . TRP A 1 203 ? 5.864 -14.450 -7.554 1.00 91.88 203 TRP A O 1
ATOM 1627 N N . PRO A 1 204 ? 7.969 -15.113 -7.990 1.00 89.75 204 PRO A N 1
ATOM 1628 C CA . PRO A 1 204 ? 8.401 -15.014 -6.592 1.00 89.75 204 PRO A CA 1
ATOM 1629 C C . PRO A 1 204 ? 8.286 -13.593 -6.021 1.00 89.75 204 PRO A C 1
ATOM 1631 O O . PRO A 1 204 ? 7.911 -13.419 -4.866 1.00 89.75 204 PRO A O 1
ATOM 1634 N N . GLU A 1 205 ? 8.545 -12.564 -6.837 1.00 87.00 205 GLU A N 1
ATOM 1635 C CA . GLU A 1 205 ? 8.408 -11.162 -6.422 1.00 87.00 205 GLU A CA 1
ATOM 1636 C C . GLU A 1 205 ? 6.940 -10.783 -6.161 1.00 87.00 205 GLU A C 1
ATOM 1638 O O . GLU A 1 205 ? 6.640 -10.020 -5.245 1.00 87.00 205 GLU A O 1
ATOM 1643 N N . LEU A 1 206 ? 6.008 -11.325 -6.947 1.00 91.19 206 LEU A N 1
ATOM 1644 C CA . LEU A 1 206 ? 4.571 -11.129 -6.743 1.00 91.19 206 LEU A CA 1
ATOM 1645 C C . LEU A 1 206 ? 4.071 -11.915 -5.523 1.00 91.19 206 LEU A C 1
ATOM 1647 O O . LEU A 1 206 ? 3.373 -11.349 -4.685 1.00 91.19 206 LEU A O 1
ATOM 1651 N N . ALA A 1 207 ? 4.484 -13.178 -5.379 1.00 91.25 207 ALA A N 1
ATOM 1652 C CA . ALA A 1 207 ? 4.108 -14.041 -4.260 1.00 91.25 207 ALA A CA 1
ATOM 1653 C C . ALA A 1 207 ? 4.592 -13.488 -2.911 1.00 91.25 207 ALA A C 1
ATOM 1655 O O . ALA A 1 207 ? 3.803 -13.389 -1.977 1.00 91.25 207 ALA A O 1
ATOM 1656 N N . ALA A 1 208 ? 5.847 -13.037 -2.816 1.00 87.25 208 ALA A N 1
ATOM 1657 C CA . ALA A 1 208 ? 6.358 -12.383 -1.609 1.00 87.25 208 ALA A CA 1
ATOM 1658 C C . ALA A 1 208 ? 5.630 -11.057 -1.308 1.00 87.25 208 ALA A C 1
ATOM 1660 O O . ALA A 1 208 ? 5.443 -10.710 -0.144 1.00 87.25 208 ALA A O 1
ATOM 1661 N N . GLY A 1 209 ? 5.157 -10.354 -2.346 1.00 86.81 209 GLY A N 1
ATOM 1662 C CA . GLY A 1 209 ? 4.283 -9.189 -2.195 1.00 86.81 209 GLY A CA 1
ATOM 1663 C C . GLY A 1 209 ? 2.944 -9.517 -1.530 1.00 86.81 209 GLY A C 1
ATOM 1664 O O . GLY A 1 209 ? 2.420 -8.676 -0.819 1.00 86.81 209 GLY A O 1
ATOM 1665 N N . PHE A 1 210 ? 2.408 -10.725 -1.706 1.00 92.00 210 PHE A N 1
ATOM 1666 C CA . PHE A 1 210 ? 1.193 -11.181 -1.022 1.00 92.00 210 PHE A CA 1
ATOM 1667 C C . PHE A 1 210 ? 1.494 -11.765 0.368 1.00 92.00 210 PHE A C 1
ATOM 1669 O O . PHE A 1 210 ? 0.899 -11.361 1.366 1.00 92.00 210 PHE A O 1
ATOM 1676 N N . LEU A 1 211 ? 2.450 -12.694 0.450 1.00 90.69 211 LEU A N 1
ATOM 1677 C CA . LEU A 1 211 ? 2.704 -13.474 1.662 1.00 90.69 211 LEU A CA 1
ATOM 1678 C C . LEU A 1 211 ? 3.209 -12.623 2.831 1.00 90.69 211 LEU A C 1
ATOM 1680 O O . LEU A 1 211 ? 2.802 -12.869 3.964 1.00 90.69 211 LEU A O 1
ATOM 1684 N N . ILE A 1 212 ? 4.066 -11.625 2.582 1.00 85.19 212 ILE A N 1
ATOM 1685 C CA . ILE A 1 212 ? 4.655 -10.832 3.669 1.00 85.19 212 ILE A CA 1
ATOM 1686 C C . ILE A 1 212 ? 3.579 -9.983 4.384 1.00 85.19 212 ILE A C 1
ATOM 1688 O O . ILE A 1 212 ? 3.432 -10.152 5.596 1.00 85.19 212 ILE A O 1
ATOM 1692 N N . PRO A 1 213 ? 2.764 -9.144 3.705 1.00 82.88 213 PRO A N 1
ATOM 1693 C CA . PRO A 1 213 ? 1.683 -8.406 4.368 1.00 82.88 213 PRO A CA 1
ATOM 1694 C C . PRO A 1 213 ? 0.614 -9.310 4.985 1.00 82.88 213 PRO A C 1
ATOM 1696 O O . PRO A 1 213 ? 0.130 -9.007 6.072 1.00 82.88 213 PRO A O 1
ATOM 1699 N N . ALA A 1 214 ? 0.270 -10.431 4.341 1.00 87.12 214 ALA A N 1
ATOM 1700 C CA . ALA A 1 214 ? -0.686 -11.385 4.901 1.00 87.12 214 ALA A CA 1
ATOM 1701 C C . ALA A 1 214 ? -0.189 -11.972 6.236 1.00 87.12 214 ALA A C 1
ATOM 1703 O O . ALA A 1 214 ? -0.921 -11.951 7.224 1.00 87.12 214 ALA A O 1
ATOM 1704 N N . ALA A 1 215 ? 1.071 -12.417 6.300 1.00 85.69 215 ALA A N 1
ATOM 1705 C CA . ALA A 1 215 ? 1.672 -12.947 7.525 1.00 85.69 215 ALA A CA 1
ATOM 1706 C C . ALA A 1 215 ? 1.754 -11.898 8.649 1.00 85.69 215 ALA A C 1
ATOM 1708 O O . ALA A 1 215 ? 1.488 -12.222 9.804 1.00 85.69 215 ALA A O 1
ATOM 1709 N N . ILE A 1 216 ? 2.066 -10.639 8.319 1.00 78.75 216 ILE A N 1
ATOM 1710 C CA . ILE A 1 216 ? 2.094 -9.525 9.284 1.00 78.75 216 ILE A CA 1
ATOM 1711 C C . ILE A 1 216 ? 0.712 -9.296 9.900 1.00 78.75 216 ILE A C 1
ATOM 1713 O O . ILE A 1 216 ? 0.600 -9.130 11.113 1.00 78.75 216 ILE A O 1
ATOM 1717 N N . ILE A 1 217 ? -0.340 -9.303 9.081 1.00 79.50 217 ILE A N 1
ATOM 1718 C CA . ILE A 1 217 ? -1.707 -9.057 9.551 1.00 79.50 217 ILE A CA 1
ATOM 1719 C C . ILE A 1 217 ? -2.198 -10.225 10.409 1.00 79.50 217 ILE A C 1
ATOM 1721 O O . ILE A 1 217 ? -2.738 -9.992 11.486 1.00 79.50 217 ILE A O 1
ATOM 1725 N N . LEU A 1 218 ? -1.929 -11.470 10.000 1.00 83.81 218 LEU A N 1
ATOM 1726 C CA . LEU A 1 218 ? -2.217 -12.653 10.817 1.00 83.81 218 LEU A CA 1
ATOM 1727 C C . LEU A 1 218 ? -1.471 -12.623 12.161 1.00 83.81 218 LEU A C 1
ATOM 1729 O O . LEU A 1 218 ? -2.057 -12.957 13.188 1.00 83.81 218 LEU A O 1
ATOM 1733 N N . LEU A 1 219 ? -0.212 -12.170 12.183 1.00 80.19 219 LEU A N 1
ATOM 1734 C CA . LEU A 1 219 ? 0.552 -11.997 13.421 1.00 80.19 219 LEU A CA 1
ATOM 1735 C C . LEU A 1 219 ? -0.038 -10.892 14.312 1.00 80.19 219 LEU A C 1
ATOM 1737 O O . LEU A 1 219 ? -0.165 -11.092 15.517 1.00 80.19 219 LEU A O 1
ATOM 1741 N N . ALA A 1 220 ? -0.449 -9.756 13.742 1.00 75.19 220 ALA A N 1
ATOM 1742 C CA . ALA A 1 220 ? -1.124 -8.697 14.493 1.00 75.19 220 ALA A CA 1
ATOM 1743 C C . ALA A 1 220 ? -2.450 -9.195 15.101 1.00 75.19 220 ALA A C 1
ATOM 1745 O O . ALA A 1 220 ? -2.702 -8.978 16.284 1.00 75.19 220 ALA A O 1
ATOM 1746 N N . MET A 1 221 ? -3.252 -9.942 14.335 1.00 76.25 221 MET A N 1
ATOM 1747 C CA . MET A 1 221 ? -4.476 -10.587 14.827 1.00 76.25 221 MET A CA 1
ATOM 1748 C C . MET A 1 221 ? -4.198 -11.620 15.928 1.00 76.25 221 MET A C 1
ATOM 1750 O O . MET A 1 221 ? -4.986 -11.736 16.860 1.00 76.25 221 MET A O 1
ATOM 1754 N N . ALA A 1 222 ? -3.090 -12.362 15.848 1.00 81.06 222 ALA A N 1
ATOM 1755 C CA . ALA A 1 222 ? -2.706 -13.328 16.876 1.00 81.06 222 ALA A CA 1
ATOM 1756 C C . ALA A 1 222 ? -2.245 -12.654 18.182 1.00 81.06 222 ALA A C 1
ATOM 1758 O O . ALA A 1 222 ? -2.509 -13.178 19.260 1.00 81.06 222 ALA A O 1
ATOM 1759 N N . ILE A 1 223 ? -1.577 -11.497 18.094 1.00 74.81 223 ILE A N 1
ATOM 1760 C CA . ILE A 1 223 ? -1.086 -10.741 19.258 1.00 74.81 223 ILE A CA 1
ATOM 1761 C C . ILE A 1 223 ? -2.212 -9.949 19.936 1.00 74.81 223 ILE A C 1
ATOM 1763 O O . ILE A 1 223 ? -2.280 -9.918 21.162 1.00 74.81 223 ILE A O 1
ATOM 1767 N N . PHE A 1 224 ? -3.076 -9.290 19.158 1.00 73.94 224 PHE A N 1
ATOM 1768 C CA . PHE A 1 224 ? -4.070 -8.351 19.690 1.00 73.94 224 PHE A CA 1
ATOM 1769 C C . PHE A 1 224 ? -5.523 -8.860 19.646 1.00 73.94 224 PHE A C 1
ATOM 1771 O O . PHE A 1 224 ? -6.403 -8.233 20.234 1.00 73.94 224 PHE A O 1
ATOM 1778 N N . GLY A 1 225 ? -5.785 -9.991 18.986 1.00 74.56 225 GLY A N 1
ATOM 1779 C CA . GLY A 1 225 ? -7.122 -10.558 18.792 1.00 74.56 225 GLY A CA 1
ATOM 1780 C C . GLY A 1 225 ? -7.848 -10.037 17.545 1.00 74.56 225 GLY A C 1
ATOM 1781 O O . GLY A 1 225 ? -7.386 -9.131 16.846 1.00 74.56 225 GLY A O 1
ATOM 1782 N N . TRP A 1 226 ? -9.021 -10.614 17.259 1.00 75.38 226 TRP A N 1
ATOM 1783 C CA . TRP A 1 226 ? -9.924 -10.061 16.245 1.00 75.38 226 TRP A CA 1
ATOM 1784 C C . TRP A 1 226 ? -10.502 -8.728 16.750 1.00 75.38 226 TRP A C 1
ATOM 1786 O O . TRP A 1 226 ? -10.902 -8.644 17.914 1.00 75.38 226 TRP A O 1
ATOM 1796 N N . PRO A 1 227 ? -10.574 -7.675 15.918 1.00 66.75 227 PRO A N 1
ATOM 1797 C CA . PRO A 1 227 ? -11.118 -6.397 16.350 1.00 66.75 227 PRO A CA 1
ATOM 1798 C C . PRO A 1 227 ? -12.617 -6.508 16.666 1.00 66.75 227 PRO A C 1
ATOM 1800 O O . PRO A 1 227 ? -13.437 -6.724 15.775 1.00 66.75 227 PRO A O 1
ATOM 1803 N N . ASN A 1 228 ? -12.984 -6.293 17.931 1.00 61.62 228 ASN A N 1
ATOM 1804 C CA . ASN A 1 228 ? -14.369 -6.041 18.329 1.00 61.62 228 ASN A CA 1
ATOM 1805 C C . ASN A 1 228 ? -14.784 -4.659 17.811 1.00 61.62 228 ASN A C 1
ATOM 1807 O O . ASN A 1 228 ? -14.618 -3.647 18.494 1.00 61.62 228 ASN A O 1
ATOM 1811 N N . ILE A 1 229 ? -15.268 -4.617 16.573 1.00 56.12 229 ILE A N 1
ATOM 1812 C CA . ILE A 1 229 ? -15.807 -3.412 15.947 1.00 56.12 229 ILE A CA 1
ATOM 1813 C C . ILE A 1 229 ? -17.264 -3.286 16.406 1.00 56.12 229 ILE A C 1
ATOM 1815 O O . ILE A 1 229 ? -18.062 -4.157 16.056 1.00 56.12 229 ILE A O 1
ATOM 1819 N N . PRO A 1 230 ? -17.634 -2.260 17.196 1.00 50.97 230 PRO A N 1
ATOM 1820 C CA . PRO A 1 230 ? -19.041 -1.987 17.456 1.00 50.97 230 PRO A CA 1
ATOM 1821 C C . PRO A 1 230 ? -19.738 -1.654 16.128 1.00 50.97 230 PRO A C 1
ATOM 1823 O O . PRO A 1 230 ? -19.186 -0.908 15.314 1.00 50.97 230 PRO A O 1
ATOM 1826 N N . ASN A 1 231 ? -20.908 -2.261 15.912 1.00 47.62 231 ASN A N 1
ATOM 1827 C CA . ASN A 1 231 ? -21.726 -2.086 14.706 1.00 47.62 231 ASN A CA 1
ATOM 1828 C C . ASN A 1 231 ? -22.254 -0.653 14.569 1.00 47.62 231 ASN A C 1
ATOM 1830 O O . ASN A 1 231 ? -22.703 -0.108 15.602 1.00 47.62 231 ASN A O 1
#

Secondary structure (DSSP, 8-state):
-------HHHHHHHHHHHTTS--GGG----SHHHHHHHHHHHHTSHHHHHHHHHHHHHHHS---HHHHHHHHHHHHIIIIIHHHHHHHHHHHTTS-S-TT---TTTHHHHHHHHHHHHHHHHHHHHHH-SS--HHHHHHHHHHHHHHHHHHHGGGT----HHHHHHHHHHHHHHHHH-GGGGGGGGGHHHHHHHHHHTTS--HHHHHHHHHHHHHHHHHHHHHH-S-----

Organism: NCBI:txid1798381

Sequence (231 aa):
MATDSIPLQIKNLLLKHWSKRDSYASLEIKSPDQKLAYLISRIFGPLPLTCLLWLITALKSGVGLQKALWVYPLIFIIVIAVPILITTYLIATKRAKDIEWSDVGDRARYLTPVVISSLISLIALTYLLTTLTVFHLSLLLSVIILTLVLFYHSLKLKVSAHIALATLTISSLILFFGLNYTWLFLGLIPIMWARKTLKVHTWPELAAGFLIPAAIILLAMAIFGWPNIPN

pLDDT: mean 75.56, std 14.2, range [39.47, 97.38]

Radius of gyration: 18.83 Å; chains: 1; bounding box: 54×33×51 Å

Foldseek 3Di:
DDDDPPPVVNVVVVVVVQVPQDDPVPDPQDDPLLVLLVVLCVCLDLQVLVVLLLVLCLVQVPPPPVLSVPLSVLLCCLQPVVLVVQQVVCVVVVVDDDPQRSDLVCLCVSLVSNLVSLVVSLVVCVVSDPDPFLLSVLLSQLSNVLSVVSVVVSVPDAADSSLLSQLSSQLNCCLRPHPVSVCSVVVLVSNLVSCVVSVSDDPVNNVCSNVVSVVSSVVSCVVRNRGPRDD